Protein AF-A0A290Q849-F1 (afdb_monomer)

pLDDT: mean 79.51, std 19.93, range [37.44, 97.12]

Organism: NCBI:txid2576891

Nearest PDB structures (foldseek):
  3ndy-assembly1_F  TM=5.929E-01  e=1.173E-02  Clostridium cellulovorans
  6qfs-assembly7_G  TM=5.343E-01  e=5.051E-03  Cellulomonas fimi
  6rur-assembly1_H  TM=6.066E-01  e=2.758E-01  Homo sapiens
  1ft0-assembly3_A  TM=3.421E-01  e=1.143E+00  Homo sapiens
  1ft3-assembly3_A  TM=3.471E-01  e=1.486E+00  Homo sapiens

Solvent-accessible surface area (backbone atoms only — not comparable to full-atom values): 12192 Å² total; per-residue (Å²): 136,88,88,81,89,83,86,82,88,79,89,84,81,88,82,92,78,86,81,84,90,82,88,88,83,80,88,86,86,85,85,80,92,78,92,74,90,80,82,82,79,79,82,78,80,78,79,79,78,78,74,77,81,78,63,50,67,45,77,49,76,48,72,27,33,54,42,74,78,48,102,86,39,73,45,77,42,82,65,84,84,82,51,67,71,40,38,35,38,38,38,37,41,39,35,31,70,36,92,55,64,46,65,72,42,63,58,68,48,73,52,58,87,58,44,30,54,44,84,89,45,55,35,65,76,77,47,25,36,11,66,79,63,77,58,73,41,65,61,80,49,70,45,78,44,76,43,96,88,74,44,78,42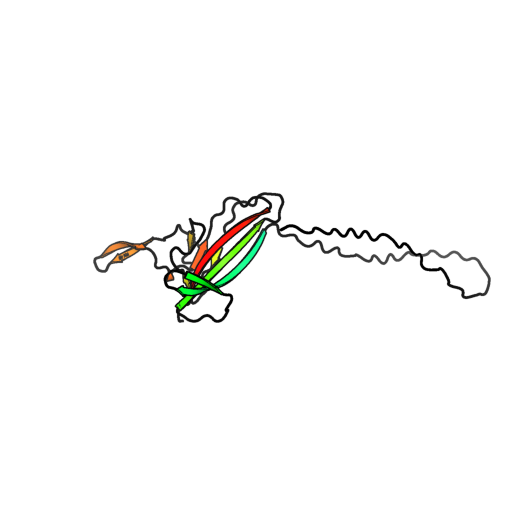,82,39,72,62,59,50,77,53,52,28,23,39,34,38,77,41,68,63,45,49,46,67,33,76,50,67,40,36,36,34,31,30,32,43,78,127

Structure (mmCIF, N/CA/C/O backbone):
data_AF-A0A290Q849-F1
#
_entry.id   AF-A0A290Q849-F1
#
loop_
_atom_site.group_PDB
_atom_site.id
_atom_site.type_symbol
_atom_site.label_atom_id
_atom_site.label_alt_id
_atom_site.label_comp_id
_atom_site.label_asym_id
_atom_site.label_entity_id
_atom_site.label_seq_id
_atom_site.pdbx_PDB_ins_code
_atom_site.Cartn_x
_atom_site.Cartn_y
_atom_site.Cartn_z
_atom_site.occupancy
_atom_site.B_iso_or_equiv
_atom_site.auth_seq_id
_atom_site.auth_comp_id
_atom_site.auth_asym_id
_atom_site.auth_atom_id
_atom_site.pdbx_PDB_model_num
ATOM 1 N N . MET A 1 1 ? 2.661 -37.320 -38.846 1.00 39.75 1 MET A N 1
ATOM 2 C CA . MET A 1 1 ? 2.384 -37.114 -40.282 1.00 39.75 1 MET A CA 1
ATOM 3 C C . MET A 1 1 ? 2.694 -35.656 -40.582 1.00 39.75 1 MET A C 1
ATOM 5 O O . MET A 1 1 ? 2.117 -34.795 -39.936 1.00 39.75 1 MET A O 1
ATOM 9 N N . ASN A 1 2 ? 3.701 -35.428 -41.424 1.00 39.81 2 ASN A N 1
ATOM 10 C CA . ASN A 1 2 ? 4.228 -34.130 -41.864 1.00 39.81 2 ASN A CA 1
ATOM 11 C C . ASN 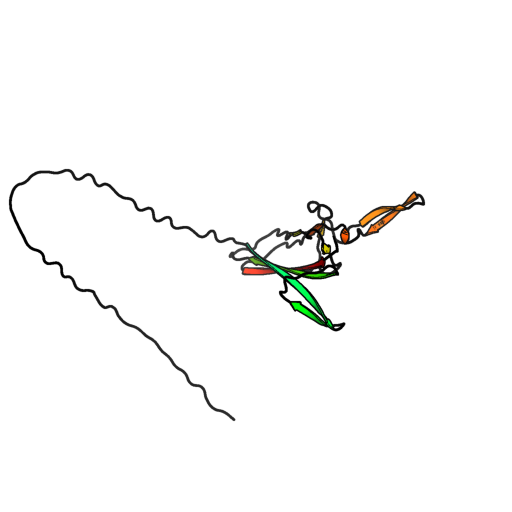A 1 2 ? 3.241 -33.360 -42.761 1.00 39.81 2 ASN A C 1
ATOM 13 O O . ASN A 1 2 ? 2.276 -33.973 -43.212 1.00 39.81 2 ASN A O 1
ATOM 17 N N . ILE A 1 3 ? 3.655 -32.126 -43.130 1.00 41.38 3 ILE A N 1
ATOM 18 C CA . ILE A 1 3 ? 3.309 -31.292 -44.319 1.00 41.38 3 ILE A CA 1
ATOM 19 C C . ILE A 1 3 ? 2.471 -30.055 -43.909 1.00 41.38 3 ILE A C 1
ATOM 21 O O . ILE A 1 3 ? 1.417 -30.223 -43.318 1.00 41.38 3 ILE A O 1
ATOM 25 N N . LEU A 1 4 ? 2.833 -28.784 -44.157 1.00 45.62 4 LEU A N 1
ATOM 26 C CA . LEU A 1 4 ? 3.918 -28.141 -44.919 1.00 45.62 4 LEU A CA 1
ATOM 27 C C . LEU A 1 4 ? 4.109 -26.684 -44.439 1.00 45.62 4 LEU A C 1
ATOM 29 O O . LEU A 1 4 ? 3.146 -26.014 -44.075 1.00 45.62 4 LEU A O 1
ATOM 33 N N . LEU A 1 5 ? 5.349 -26.187 -44.532 1.00 45.44 5 LEU A N 1
ATOM 34 C CA . LEU A 1 5 ? 5.676 -24.758 -44.568 1.00 45.44 5 LEU A CA 1
ATOM 35 C C . LEU A 1 5 ? 5.177 -24.131 -45.878 1.00 45.44 5 LEU A C 1
ATOM 37 O O . LEU A 1 5 ? 5.253 -24.769 -46.928 1.00 45.44 5 LEU A O 1
ATOM 41 N N . SER A 1 6 ? 4.804 -22.849 -45.858 1.00 49.94 6 SER A N 1
ATOM 42 C CA . SER A 1 6 ? 4.885 -21.990 -47.046 1.00 49.94 6 SER A CA 1
ATOM 43 C C . SER A 1 6 ? 5.152 -20.534 -46.666 1.00 49.94 6 SER A C 1
ATOM 45 O O . SER A 1 6 ? 4.406 -19.900 -45.929 1.00 49.94 6 SER A O 1
ATOM 47 N N . SER A 1 7 ? 6.287 -20.075 -47.185 1.00 48.38 7 SER A N 1
ATOM 48 C CA . SER A 1 7 ? 6.809 -18.714 -47.250 1.00 48.38 7 SER A CA 1
ATOM 49 C C . SER A 1 7 ? 5.929 -17.820 -48.127 1.00 48.38 7 SER A C 1
ATOM 51 O O . SER A 1 7 ? 5.407 -18.292 -49.135 1.00 48.38 7 SER A O 1
ATOM 53 N N . LEU A 1 8 ? 5.856 -16.523 -47.814 1.00 47.19 8 LEU A N 1
ATOM 54 C CA . LEU A 1 8 ? 5.650 -15.494 -48.832 1.00 47.19 8 LEU A CA 1
ATOM 55 C C . LEU A 1 8 ? 6.390 -14.208 -48.453 1.00 47.19 8 LEU A C 1
ATOM 57 O O . LEU A 1 8 ? 5.996 -13.444 -47.577 1.00 47.19 8 LEU A O 1
ATOM 61 N N . SER A 1 9 ? 7.507 -14.037 -49.156 1.00 47.84 9 SER A N 1
ATOM 62 C CA . SER A 1 9 ? 8.235 -12.793 -49.369 1.00 47.84 9 SER A CA 1
ATOM 63 C C . SER A 1 9 ? 7.373 -11.825 -50.186 1.00 47.84 9 SER A C 1
ATOM 65 O O . SER A 1 9 ? 6.698 -12.245 -51.126 1.00 47.84 9 SER A O 1
ATOM 67 N N . GLY A 1 10 ? 7.408 -10.538 -49.850 1.00 42.47 10 GLY A N 1
ATOM 68 C CA . GLY A 1 10 ? 6.636 -9.502 -50.532 1.00 42.47 10 GLY A CA 1
ATOM 69 C C . GLY A 1 10 ? 7.239 -8.122 -50.315 1.00 42.47 10 GLY A C 1
ATOM 70 O O . GLY A 1 10 ? 6.708 -7.309 -49.569 1.00 42.47 10 GLY A O 1
ATOM 71 N N . SER A 1 11 ? 8.379 -7.880 -50.954 1.00 54.59 11 SER A N 1
ATOM 72 C CA . SER A 1 11 ? 8.959 -6.560 -51.197 1.00 54.59 11 SER A CA 1
ATOM 73 C C . SER A 1 11 ? 8.080 -5.754 -52.160 1.00 54.59 11 SER A C 1
ATOM 75 O O . SER A 1 11 ? 7.858 -6.209 -53.282 1.00 54.59 11 SER A O 1
ATOM 77 N N . LEU A 1 12 ? 7.649 -4.548 -51.773 1.00 49.19 12 LEU A N 1
ATOM 78 C CA . LEU A 1 12 ? 7.195 -3.527 -52.722 1.00 49.19 12 LEU A CA 1
ATOM 79 C C . LEU A 1 12 ? 8.060 -2.271 -52.592 1.00 49.19 12 LEU A C 1
ATOM 81 O O . LEU A 1 12 ? 8.100 -1.604 -51.561 1.00 49.19 12 LEU A O 1
ATOM 85 N N . GLN A 1 13 ? 8.752 -2.004 -53.690 1.00 44.00 13 GLN A N 1
ATOM 86 C CA . GLN A 1 13 ? 9.475 -0.794 -54.031 1.00 44.00 13 GLN A CA 1
ATOM 87 C C . GLN A 1 13 ? 8.724 -0.111 -55.185 1.00 44.00 13 GLN A C 1
ATOM 89 O O . GLN A 1 13 ? 7.975 -0.784 -55.894 1.00 44.00 13 GLN A O 1
ATOM 94 N N . ALA A 1 14 ? 9.023 1.175 -55.396 1.00 37.44 14 ALA A N 1
ATOM 95 C CA . ALA A 1 14 ? 8.449 2.114 -56.371 1.00 37.44 14 ALA A CA 1
ATOM 96 C C . ALA A 1 14 ? 7.151 2.785 -55.867 1.00 37.44 14 ALA A C 1
ATOM 98 O O . ALA A 1 14 ? 6.313 2.155 -55.242 1.00 37.44 14 ALA A O 1
ATOM 99 N N . ASP A 1 15 ? 6.957 4.094 -56.013 1.00 41.31 15 ASP A N 1
ATOM 100 C CA . ASP A 1 15 ? 7.142 4.812 -57.267 1.00 41.31 15 ASP A CA 1
ATOM 101 C C . ASP A 1 15 ? 7.417 6.308 -57.030 1.00 41.31 15 ASP A C 1
ATOM 103 O O . ASP A 1 15 ? 6.718 6.990 -56.279 1.00 41.31 15 ASP A O 1
ATOM 107 N N . TYR A 1 16 ? 8.471 6.807 -57.672 1.00 48.09 16 TYR A N 1
ATOM 108 C CA . TYR A 1 16 ? 8.828 8.217 -57.756 1.00 48.09 16 TYR A CA 1
ATOM 109 C C . TYR A 1 16 ? 8.218 8.736 -59.058 1.00 48.09 16 TYR A C 1
ATOM 111 O O . TYR A 1 16 ? 8.806 8.563 -60.122 1.00 48.09 16 TYR A O 1
ATOM 119 N N . SER A 1 17 ? 7.037 9.344 -58.989 1.00 50.41 17 SER A N 1
ATOM 120 C CA . SER A 1 17 ? 6.380 9.920 -60.163 1.00 50.41 17 SER A CA 1
ATOM 121 C C . SER A 1 17 ? 6.109 11.407 -59.945 1.00 50.41 17 SER A C 1
ATOM 123 O O . SER A 1 17 ? 5.330 11.822 -59.089 1.00 50.41 17 SER A O 1
ATOM 125 N N . ALA A 1 18 ? 6.842 12.198 -60.726 1.00 48.38 18 ALA A N 1
ATOM 126 C CA . ALA A 1 18 ? 6.802 13.645 -60.819 1.00 48.38 18 ALA A CA 1
ATOM 127 C C . ALA A 1 18 ? 5.422 14.159 -61.258 1.00 48.38 18 ALA A C 1
ATOM 129 O O . ALA A 1 18 ? 4.801 13.598 -62.160 1.00 48.38 18 ALA A O 1
ATOM 130 N N . LEU A 1 19 ? 4.979 15.274 -60.671 1.00 50.09 19 LEU A N 1
ATOM 131 C CA . LEU A 1 19 ? 3.812 16.009 -61.156 1.00 50.09 19 LEU A CA 1
ATOM 132 C C . LEU A 1 19 ? 4.223 17.127 -62.132 1.00 50.09 19 LEU A C 1
ATOM 134 O O . LEU A 1 19 ? 5.261 17.766 -61.938 1.00 50.09 19 LEU A O 1
ATOM 138 N N . PRO A 1 20 ? 3.423 17.354 -63.191 1.00 50.31 20 PRO A N 1
ATOM 139 C CA . PRO A 1 20 ? 3.785 18.191 -64.325 1.00 50.31 20 PRO A CA 1
ATOM 140 C C . PRO A 1 20 ? 3.659 19.689 -64.041 1.00 50.31 20 PRO A C 1
ATOM 142 O O . PRO A 1 20 ? 2.718 20.169 -63.409 1.00 50.31 20 PRO A O 1
ATOM 145 N N . VAL A 1 21 ? 4.604 20.433 -64.614 1.00 46.31 21 VAL A N 1
ATOM 146 C CA . VAL A 1 21 ? 4.583 21.887 -64.733 1.00 46.31 21 VAL A CA 1
ATOM 147 C C . VAL A 1 21 ? 3.606 22.278 -65.846 1.00 46.31 21 VAL A C 1
ATOM 149 O O . VAL A 1 21 ? 3.811 21.916 -66.999 1.00 46.31 21 VAL A O 1
ATOM 152 N N . THR A 1 22 ? 2.551 23.033 -65.541 1.00 44.75 22 THR A N 1
ATOM 153 C CA . THR A 1 22 ? 1.929 23.928 -66.530 1.00 44.75 22 THR A CA 1
ATOM 154 C C . THR A 1 22 ? 1.307 25.114 -65.797 1.00 44.75 22 THR A C 1
ATOM 156 O O . THR A 1 22 ? 0.408 24.944 -64.976 1.00 44.75 22 THR A O 1
ATOM 159 N N . SER A 1 23 ? 1.766 26.323 -66.099 1.00 45.34 23 SER A N 1
ATOM 160 C CA . SER A 1 23 ? 0.957 27.527 -65.943 1.00 45.34 23 SER A CA 1
ATOM 161 C C . SER A 1 23 ? 1.306 28.446 -67.099 1.00 45.34 23 SER A C 1
ATOM 163 O O . SER A 1 23 ? 2.397 29.010 -67.169 1.00 45.34 23 SER A O 1
ATOM 165 N N . GLY A 1 24 ? 0.393 28.507 -68.062 1.00 46.66 24 GLY A N 1
ATOM 166 C CA . GLY A 1 24 ? 0.375 29.521 -69.097 1.00 46.66 24 GLY A CA 1
ATOM 167 C C . GLY A 1 24 ? -0.756 30.490 -68.795 1.00 46.66 24 GLY A C 1
ATOM 168 O O . GLY A 1 24 ? -1.911 30.081 -68.750 1.00 46.66 24 GLY A O 1
ATOM 169 N N . ALA A 1 25 ? -0.435 31.771 -68.639 1.00 46.50 25 ALA A N 1
ATOM 170 C CA . ALA A 1 25 ? -1.356 32.850 -68.967 1.00 46.50 25 ALA A CA 1
ATOM 171 C C . ALA A 1 25 ? -0.566 34.125 -69.277 1.00 46.50 25 ALA A C 1
ATOM 173 O O . ALA A 1 25 ? 0.308 34.572 -68.542 1.00 46.50 25 ALA A O 1
ATOM 174 N N . SER A 1 26 ? -0.872 34.647 -70.452 1.00 42.91 26 SER A N 1
ATOM 175 C CA . SER A 1 26 ? -0.211 35.676 -71.237 1.00 42.91 26 SER A CA 1
ATOM 176 C C . SER A 1 26 ? -0.344 37.115 -70.721 1.00 42.91 26 SER A C 1
ATOM 178 O O . SER A 1 26 ? -1.440 37.523 -70.367 1.00 42.91 26 SER A O 1
ATOM 180 N N . SER A 1 27 ? 0.739 37.888 -70.928 1.00 43.41 27 SER A N 1
ATOM 181 C CA . SER A 1 27 ? 0.808 39.234 -71.553 1.00 43.41 27 SER A CA 1
ATOM 182 C C . SER A 1 27 ? 0.008 40.374 -70.874 1.00 43.41 27 SER A C 1
ATOM 184 O O . SER A 1 27 ? -1.197 40.290 -70.707 1.00 43.41 27 SER A O 1
ATOM 186 N N . ARG A 1 28 ? 0.552 41.571 -70.607 1.00 53.59 28 ARG A N 1
ATOM 187 C CA . ARG A 1 28 ? 1.137 42.495 -71.593 1.00 53.59 28 ARG A CA 1
ATOM 188 C C . ARG A 1 28 ? 1.478 43.833 -70.891 1.00 53.59 28 ARG A C 1
ATOM 190 O O . ARG A 1 28 ? 0.715 44.265 -70.034 1.00 53.59 28 ARG A O 1
ATOM 197 N N . ARG A 1 29 ? 2.476 44.542 -71.442 1.00 52.34 29 ARG A N 1
ATOM 198 C CA . ARG A 1 29 ? 2.719 46.010 -71.465 1.00 52.34 29 ARG A CA 1
ATOM 199 C C . ARG A 1 29 ? 3.911 46.539 -70.658 1.00 52.34 29 ARG A C 1
ATOM 201 O O . ARG A 1 29 ? 4.139 46.219 -69.503 1.00 52.34 29 ARG A O 1
ATOM 208 N N . SER A 1 30 ? 4.666 47.334 -71.406 1.00 51.00 30 SER A N 1
ATOM 209 C CA . SER A 1 30 ? 6.025 47.814 -71.233 1.00 51.00 30 SER A CA 1
ATOM 210 C C . SER A 1 30 ? 6.208 48.934 -70.208 1.00 51.00 30 SER A C 1
ATOM 212 O O . SER A 1 30 ? 5.264 49.631 -69.853 1.00 51.00 30 SER A O 1
ATOM 214 N N . CYS A 1 31 ? 7.498 49.189 -69.974 1.00 40.56 31 CYS A N 1
ATOM 215 C CA . CYS A 1 31 ? 8.146 50.474 -69.696 1.00 40.56 31 CYS A CA 1
ATOM 216 C C . CYS A 1 31 ? 8.517 50.805 -68.244 1.00 40.56 31 CYS A C 1
ATOM 218 O O . CYS A 1 31 ? 7.691 50.859 -67.347 1.00 40.56 31 CYS A O 1
ATOM 220 N N . ALA A 1 32 ? 9.793 51.195 -68.148 1.00 41.88 32 ALA A N 1
ATOM 221 C CA . ALA A 1 32 ? 10.386 52.155 -67.224 1.00 41.88 32 ALA A CA 1
ATOM 222 C C . ALA A 1 32 ? 10.774 51.682 -65.810 1.00 41.88 32 ALA A C 1
ATOM 224 O O . ALA A 1 32 ? 9.988 51.650 -64.874 1.00 41.88 32 ALA A O 1
ATOM 225 N N . ARG A 1 33 ? 12.086 51.423 -65.685 1.00 50.53 33 ARG A N 1
ATOM 226 C CA . ARG A 1 33 ? 12.994 51.923 -64.635 1.00 50.53 33 ARG A CA 1
ATOM 227 C C . ARG A 1 33 ? 12.322 52.705 -63.491 1.00 50.53 33 ARG A C 1
ATOM 229 O O . ARG A 1 33 ? 11.985 53.866 -63.690 1.00 50.53 33 ARG A O 1
ATOM 236 N N . ALA A 1 34 ? 12.320 52.144 -62.282 1.00 46.00 34 ALA A N 1
ATOM 237 C CA . ALA A 1 34 ? 12.490 52.908 -61.044 1.00 46.00 34 ALA A CA 1
ATOM 238 C C . ALA A 1 34 ? 12.831 51.979 -59.868 1.00 46.00 34 ALA A C 1
ATOM 240 O O . ALA A 1 34 ? 12.202 50.949 -59.651 1.00 46.00 34 ALA A O 1
ATOM 241 N N . LEU A 1 35 ? 13.867 52.386 -59.144 1.00 51.88 35 LEU A N 1
ATOM 242 C CA . LEU A 1 35 ? 14.368 51.898 -57.865 1.00 51.88 35 LEU A CA 1
ATOM 243 C C . LEU A 1 35 ? 13.244 51.736 -56.820 1.00 51.88 35 LEU A C 1
ATOM 245 O O . LEU A 1 35 ? 12.559 52.709 -56.524 1.00 51.88 35 LEU A O 1
ATOM 249 N N . PHE A 1 36 ? 13.108 50.553 -56.213 1.00 42.62 36 PHE A N 1
ATOM 250 C CA . PHE A 1 36 ? 12.271 50.348 -55.024 1.00 42.62 36 PHE A CA 1
ATOM 251 C C . PHE A 1 36 ? 13.006 49.486 -53.987 1.00 42.62 36 PHE A C 1
ATOM 253 O O . PHE A 1 36 ? 13.309 48.320 -54.232 1.00 42.62 36 PHE A O 1
ATOM 260 N N . LEU A 1 37 ? 13.297 50.088 -52.826 1.00 49.84 37 LEU A N 1
ATOM 261 C CA . LEU A 1 37 ? 13.666 49.388 -51.594 1.00 49.84 37 LEU A CA 1
ATOM 262 C C . LEU A 1 37 ? 12.503 48.471 -51.182 1.00 49.84 37 LEU A C 1
ATOM 264 O O . LEU A 1 37 ? 11.429 48.962 -50.839 1.00 49.84 37 LEU A O 1
ATOM 268 N N . ALA A 1 38 ? 12.719 47.157 -51.182 1.00 48.34 38 ALA A N 1
ATOM 269 C CA . ALA A 1 38 ? 11.771 46.195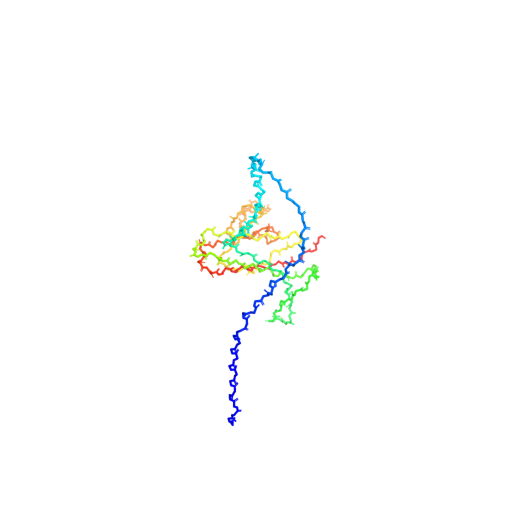 -50.632 1.00 48.34 38 ALA A CA 1
ATOM 270 C C . ALA A 1 38 ? 12.136 45.889 -49.171 1.00 48.34 38 ALA A C 1
ATOM 272 O O . ALA A 1 38 ? 13.148 45.251 -48.886 1.00 48.34 38 ALA A O 1
ATOM 273 N N . VAL A 1 39 ? 11.302 46.363 -48.244 1.00 50.91 39 VAL A N 1
ATOM 274 C CA . VAL A 1 39 ? 11.304 45.955 -46.834 1.00 50.91 39 VAL A CA 1
ATOM 275 C C . VAL A 1 39 ? 10.791 44.515 -46.764 1.00 50.91 39 VAL A C 1
ATOM 277 O O . VAL A 1 39 ? 9.630 44.251 -47.070 1.00 50.91 39 V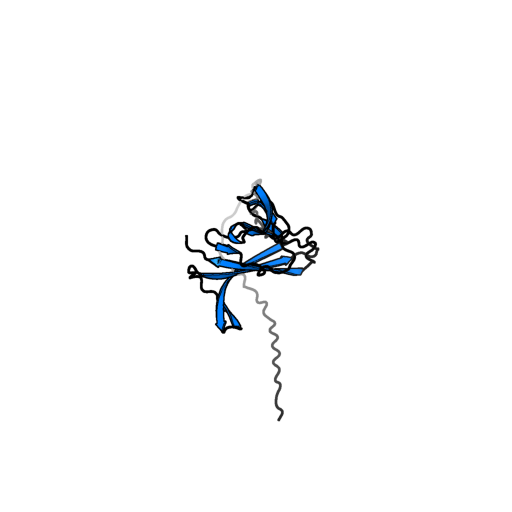AL A O 1
ATOM 280 N N . ALA A 1 40 ? 11.658 43.573 -46.392 1.00 54.69 40 ALA A N 1
ATOM 281 C CA . ALA A 1 40 ? 11.280 42.181 -46.183 1.00 54.69 40 ALA A CA 1
ATOM 282 C C . ALA A 1 40 ? 10.575 42.031 -44.825 1.00 54.69 40 ALA A C 1
ATOM 284 O O . ALA A 1 40 ? 11.217 42.004 -43.776 1.00 54.69 40 ALA A O 1
ATOM 285 N N . VAL A 1 41 ? 9.245 41.934 -44.843 1.00 53.19 41 VAL A N 1
ATOM 286 C CA . VAL A 1 41 ? 8.456 41.492 -43.687 1.00 53.19 41 VAL A CA 1
ATOM 287 C C . VAL A 1 41 ? 8.625 39.978 -43.569 1.00 53.19 41 VAL A C 1
ATOM 289 O O . VAL A 1 41 ? 7.998 39.211 -44.298 1.00 53.19 41 VAL A O 1
ATOM 292 N N . PHE A 1 42 ? 9.510 39.543 -42.674 1.00 49.88 42 PHE A N 1
ATOM 293 C CA . PHE A 1 42 ? 9.614 38.143 -42.272 1.00 49.88 42 PHE A CA 1
ATOM 294 C C . PHE A 1 42 ? 8.383 37.780 -41.427 1.00 49.88 42 PHE A C 1
ATOM 296 O O . PHE A 1 42 ? 8.337 38.056 -40.230 1.00 49.88 42 PHE A O 1
ATOM 303 N N . LEU A 1 43 ? 7.378 37.154 -42.046 1.00 53.53 43 LEU A N 1
ATOM 304 C CA . LEU A 1 43 ? 6.385 36.370 -41.313 1.00 53.53 43 LEU A CA 1
ATOM 305 C C . LEU A 1 43 ? 7.076 35.097 -40.806 1.00 53.53 43 LEU A C 1
ATOM 307 O O . LEU A 1 43 ? 7.160 34.093 -41.510 1.00 53.53 43 LEU A O 1
ATOM 311 N N . GLY A 1 44 ? 7.628 35.161 -39.597 1.00 55.84 44 GLY A N 1
ATOM 312 C CA . GLY A 1 44 ? 8.128 33.986 -38.895 1.00 55.84 44 GLY A CA 1
ATOM 313 C C . GLY A 1 44 ? 6.960 33.133 -38.407 1.00 55.84 44 GLY A C 1
ATOM 314 O O . GLY A 1 44 ? 6.349 33.450 -37.393 1.00 55.84 44 GLY A O 1
ATOM 315 N N . SER A 1 45 ? 6.649 32.047 -39.114 1.00 61.06 45 SER A N 1
ATOM 316 C CA . SER A 1 45 ? 5.859 30.951 -38.551 1.00 61.06 45 SER A CA 1
ATOM 317 C C . SER A 1 45 ? 6.729 30.201 -37.546 1.00 61.06 45 SER A C 1
ATOM 319 O O . SER A 1 45 ? 7.583 29.402 -37.927 1.00 61.06 45 SER A O 1
ATOM 321 N N . THR A 1 46 ? 6.537 30.458 -36.256 1.00 55.66 46 THR A N 1
ATOM 322 C CA . THR A 1 46 ? 7.099 29.615 -35.200 1.00 55.66 46 THR A CA 1
ATOM 323 C C . THR A 1 46 ? 6.277 28.333 -35.133 1.00 55.66 46 THR A C 1
ATOM 325 O O . THR A 1 46 ? 5.192 28.305 -34.558 1.00 55.66 46 THR A O 1
ATOM 328 N N . ALA A 1 47 ? 6.773 27.267 -35.761 1.00 59.31 47 ALA A N 1
ATOM 329 C CA . ALA A 1 47 ? 6.310 25.923 -35.456 1.00 59.31 47 ALA A CA 1
ATOM 330 C C . ALA A 1 47 ? 6.755 25.605 -34.023 1.00 59.31 47 ALA A C 1
ATOM 332 O O . ALA A 1 47 ? 7.933 25.354 -33.769 1.00 59.31 47 ALA A O 1
ATOM 333 N N . GLU A 1 48 ? 5.824 25.680 -33.077 1.00 52.66 48 GLU A N 1
ATOM 334 C CA . GLU A 1 48 ? 6.053 25.220 -31.713 1.00 52.66 48 GLU A CA 1
ATOM 335 C C . GLU A 1 48 ? 6.142 23.693 -31.748 1.00 52.66 48 GLU A C 1
ATOM 337 O O . GLU A 1 48 ? 5.138 22.980 -31.775 1.00 52.66 48 GLU A O 1
ATOM 342 N N . LEU A 1 49 ? 7.370 23.177 -31.816 1.00 53.94 49 LEU A N 1
ATOM 343 C CA . LEU A 1 49 ? 7.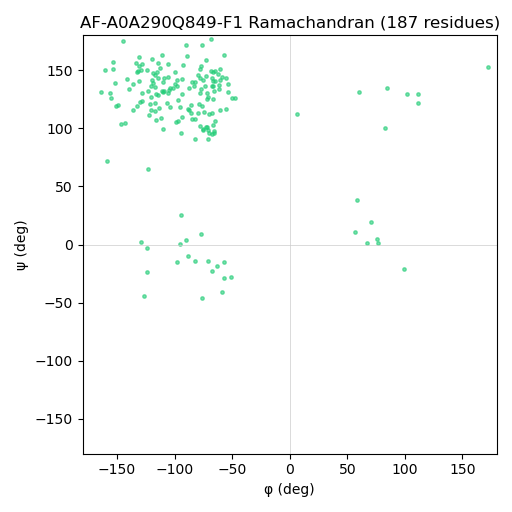637 21.766 -31.586 1.00 53.94 49 LEU A CA 1
ATOM 344 C C . LEU A 1 49 ? 7.298 21.490 -30.116 1.00 53.94 49 LEU A C 1
ATOM 346 O O . LEU A 1 49 ? 8.087 21.781 -29.218 1.00 53.94 49 LEU A O 1
ATOM 350 N N . SER A 1 50 ? 6.099 20.972 -29.861 1.00 54.62 50 SER A N 1
ATOM 351 C CA . SER A 1 50 ? 5.729 20.468 -28.542 1.00 54.62 50 SER A CA 1
ATOM 352 C C . SER A 1 50 ? 6.596 19.243 -28.254 1.00 54.62 50 SER A C 1
ATOM 354 O O . SER A 1 50 ? 6.329 18.137 -28.727 1.00 54.62 50 SER A O 1
ATOM 356 N N . ALA A 1 51 ? 7.698 19.451 -27.536 1.00 58.09 51 ALA A N 1
ATOM 357 C CA . ALA A 1 51 ? 8.458 18.363 -26.953 1.00 58.09 51 ALA A CA 1
ATOM 358 C C . ALA A 1 51 ? 7.550 17.694 -25.916 1.00 58.09 51 ALA A C 1
ATOM 360 O O . ALA A 1 51 ? 7.277 18.263 -24.859 1.00 58.09 51 ALA A O 1
ATOM 361 N N . ALA A 1 52 ? 7.047 16.503 -26.238 1.00 60.56 52 ALA A N 1
ATOM 362 C CA . ALA A 1 52 ? 6.357 15.673 -25.268 1.00 60.56 52 ALA A CA 1
ATOM 363 C C . ALA A 1 52 ? 7.292 15.468 -24.069 1.00 60.56 52 ALA A C 1
ATOM 365 O O . ALA A 1 52 ? 8.383 14.910 -24.206 1.00 60.56 52 ALA A O 1
ATOM 366 N N . GLN A 1 53 ? 6.879 15.955 -22.901 1.00 59.16 53 GLN A N 1
ATOM 367 C CA . GLN A 1 53 ? 7.604 15.748 -21.658 1.00 59.16 53 GLN A CA 1
ATOM 368 C C . GLN A 1 53 ? 7.522 14.260 -21.310 1.00 59.16 53 GLN A C 1
ATOM 370 O O . GLN A 1 53 ? 6.527 13.785 -20.762 1.00 59.16 53 GLN A O 1
ATOM 375 N N . LYS A 1 54 ? 8.548 13.500 -21.698 1.00 68.69 54 LYS A N 1
ATOM 376 C CA . LYS A 1 54 ? 8.673 12.090 -21.343 1.00 68.69 54 LYS A CA 1
ATOM 377 C C . LYS A 1 54 ? 8.914 12.013 -19.835 1.00 68.69 54 LYS A C 1
ATOM 379 O O . LYS A 1 54 ? 9.934 12.491 -19.350 1.00 68.69 54 LYS A O 1
ATOM 384 N N . ASN A 1 55 ? 7.949 11.471 -19.099 1.00 86.38 55 ASN A N 1
ATOM 385 C CA . ASN A 1 55 ? 8.109 11.204 -17.675 1.00 86.38 55 ASN A CA 1
ATOM 386 C C . ASN A 1 55 ? 8.949 9.936 -17.504 1.00 86.38 55 ASN A C 1
ATOM 388 O O . ASN A 1 55 ? 8.637 8.908 -18.100 1.00 86.38 55 ASN A O 1
ATOM 392 N N . ASP A 1 56 ? 9.984 9.995 -16.670 1.00 91.25 56 ASP A N 1
ATOM 393 C CA . ASP A 1 56 ? 10.863 8.847 -16.416 1.00 91.25 56 ASP A CA 1
ATOM 394 C C . ASP A 1 56 ? 10.155 7.708 -15.667 1.00 91.25 56 ASP A C 1
ATOM 396 O O . ASP A 1 56 ? 10.565 6.554 -15.757 1.00 91.25 56 ASP A O 1
ATOM 400 N N . LEU A 1 57 ? 9.069 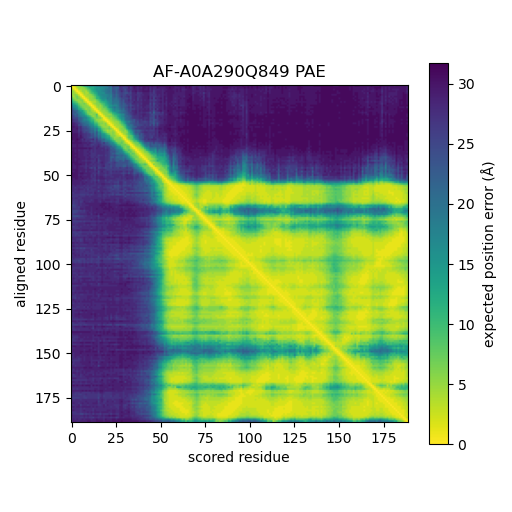8.013 -14.951 1.00 93.38 57 LEU A N 1
ATOM 401 C CA . LEU A 1 57 ? 8.257 7.043 -14.225 1.00 93.38 57 LEU A CA 1
ATOM 402 C C . LEU A 1 57 ? 6.810 7.078 -14.722 1.00 93.38 57 LEU A C 1
ATOM 404 O O . LEU A 1 57 ? 6.127 8.095 -14.610 1.00 93.38 57 LEU A O 1
ATOM 408 N N . GLU A 1 58 ? 6.328 5.940 -15.208 1.00 94.62 58 GLU A N 1
ATOM 409 C CA . GLU A 1 58 ? 4.920 5.700 -15.525 1.00 94.62 58 GLU A CA 1
ATOM 410 C C . GLU A 1 58 ? 4.269 4.913 -14.380 1.00 94.62 58 GLU A C 1
ATOM 412 O O . GLU A 1 58 ? 4.863 3.974 -13.842 1.00 94.62 58 GLU A O 1
ATOM 417 N N . ILE A 1 59 ? 3.041 5.284 -14.006 1.00 94.62 59 ILE A N 1
ATOM 418 C CA . ILE A 1 59 ? 2.268 4.616 -12.954 1.00 94.62 59 ILE A CA 1
ATOM 419 C C . ILE A 1 59 ? 0.889 4.256 -13.503 1.00 94.62 59 ILE A C 1
ATOM 421 O O . ILE A 1 59 ? 0.148 5.137 -13.930 1.00 94.62 59 ILE A O 1
ATOM 425 N N . ALA A 1 60 ? 0.528 2.975 -13.442 1.00 95.62 60 ALA A N 1
ATOM 426 C CA . ALA A 1 60 ? -0.805 2.485 -13.783 1.00 95.62 60 ALA A CA 1
ATOM 427 C C . ALA A 1 60 ? -1.462 1.854 -12.549 1.00 95.62 60 ALA A C 1
ATOM 429 O O . ALA A 1 60 ? -0.980 0.837 -12.046 1.00 95.62 60 ALA A O 1
ATOM 430 N N . LEU A 1 61 ? -2.547 2.458 -12.056 1.00 95.44 61 LEU A N 1
ATOM 431 C CA . LEU A 1 61 ? -3.354 1.941 -10.948 1.00 95.44 61 LEU A CA 1
ATOM 432 C C . LEU A 1 61 ? -4.620 1.282 -11.498 1.00 95.44 61 LEU A C 1
ATOM 434 O O . LEU A 1 61 ? -5.301 1.846 -12.347 1.00 95.44 61 LEU A O 1
ATOM 438 N N . SER A 1 62 ? -4.935 0.104 -10.976 1.00 94.94 62 SER A N 1
ATOM 439 C CA . SER A 1 62 ? -6.153 -0.650 -11.274 1.00 94.94 62 SER A CA 1
ATOM 440 C C . SER A 1 62 ? -6.799 -1.110 -9.973 1.00 94.94 62 SER A C 1
ATOM 442 O O . SER A 1 62 ? -6.103 -1.330 -8.975 1.00 94.94 62 SER A O 1
ATOM 444 N N . ALA A 1 63 ? -8.120 -1.229 -9.988 1.00 94.25 63 ALA A N 1
ATOM 445 C CA . ALA A 1 63 ? -8.925 -1.744 -8.894 1.00 94.25 63 ALA A CA 1
ATOM 446 C C . ALA A 1 63 ? -9.824 -2.835 -9.465 1.00 94.25 63 ALA A C 1
ATOM 448 O O . ALA A 1 63 ? -10.443 -2.620 -10.500 1.00 94.25 63 ALA A O 1
ATOM 449 N N . GLN A 1 64 ? -9.845 -3.997 -8.825 1.00 95.00 64 GLN A N 1
ATOM 450 C CA . GLN A 1 64 ? -10.620 -5.145 -9.287 1.00 95.00 64 GLN A CA 1
ATOM 451 C C . GLN A 1 64 ? -11.331 -5.771 -8.098 1.00 95.00 64 GLN A C 1
ATOM 453 O O . GLN A 1 64 ? -10.742 -5.901 -7.018 1.00 95.00 64 GLN A O 1
ATOM 458 N N . ARG A 1 65 ? -12.586 -6.162 -8.284 1.00 95.00 65 ARG A N 1
ATOM 459 C CA . ARG A 1 65 ? -13.326 -6.918 -7.278 1.00 95.00 65 ARG A CA 1
ATOM 460 C C . ARG A 1 65 ? -12.689 -8.299 -7.132 1.00 95.00 65 ARG A C 1
ATOM 462 O O . ARG A 1 65 ? -12.247 -8.907 -8.104 1.00 95.00 65 ARG A O 1
ATOM 469 N N . VAL A 1 66 ? -12.609 -8.781 -5.896 1.00 93.31 66 VAL A N 1
ATOM 470 C CA . VAL A 1 66 ? -12.197 -10.149 -5.580 1.00 93.31 66 VAL A CA 1
ATOM 471 C C . VAL A 1 66 ? -13.453 -10.986 -5.387 1.00 93.31 66 VAL A C 1
ATOM 473 O O . VAL A 1 66 ? -14.125 -10.890 -4.360 1.00 93.31 66 VAL A O 1
ATOM 476 N N . ASN A 1 67 ? -13.744 -11.838 -6.361 1.00 89.75 67 ASN A N 1
ATOM 477 C CA . ASN A 1 67 ? -14.831 -12.801 -6.297 1.00 89.75 67 ASN A CA 1
ATOM 478 C C . ASN A 1 67 ? -14.312 -14.145 -5.785 1.00 89.75 67 ASN A C 1
ATOM 480 O O . ASN A 1 67 ? -13.331 -14.691 -6.287 1.00 89.75 67 ASN A O 1
ATOM 484 N N . LYS A 1 68 ? -14.979 -14.706 -4.777 1.00 82.06 68 LYS A N 1
ATOM 485 C CA . LYS A 1 68 ? -14.706 -16.075 -4.327 1.00 82.06 68 LYS A CA 1
ATOM 486 C C . LYS A 1 68 ? -15.501 -17.028 -5.206 1.00 82.06 68 LYS A C 1
ATOM 488 O O . LYS A 1 68 ? -16.722 -17.076 -5.096 1.00 82.06 68 LYS A O 1
ATOM 493 N N . VAL A 1 69 ? -14.802 -17.753 -6.073 1.00 71.81 69 VAL A N 1
ATOM 494 C CA . VAL A 1 69 ? -15.399 -18.788 -6.925 1.00 71.81 69 VAL A CA 1
ATOM 495 C C . VAL A 1 69 ? -15.670 -20.031 -6.077 1.00 71.81 69 VAL A C 1
ATOM 497 O O . VAL A 1 69 ? -16.785 -20.536 -6.071 1.00 71.81 69 VAL A O 1
ATOM 500 N N . ASP A 1 70 ? -14.685 -20.434 -5.265 1.00 72.62 70 ASP A N 1
ATOM 501 C CA . ASP A 1 70 ? -14.762 -21.556 -4.324 1.00 72.62 70 ASP A CA 1
ATOM 502 C C . ASP A 1 70 ? -13.953 -21.252 -3.050 1.00 72.62 70 ASP A C 1
ATOM 504 O O . ASP A 1 70 ? -13.204 -20.277 -2.984 1.00 72.62 70 ASP A O 1
ATOM 508 N N . ALA A 1 71 ? -14.007 -22.134 -2.043 1.00 70.06 71 ALA A N 1
ATOM 509 C CA . ALA A 1 71 ? -13.245 -21.991 -0.791 1.00 70.06 71 ALA A CA 1
ATOM 510 C C . ALA A 1 71 ? -11.713 -21.881 -0.977 1.00 70.06 71 ALA A C 1
ATOM 512 O O . ALA A 1 71 ? -11.005 -21.512 -0.041 1.00 70.06 71 ALA A O 1
ATOM 513 N N . SER A 1 72 ? -11.191 -22.218 -2.159 1.00 74.50 72 SER A N 1
ATOM 514 C CA . SER A 1 72 ? -9.759 -22.174 -2.480 1.00 74.50 72 SER A CA 1
ATOM 515 C C . SER A 1 72 ? -9.436 -21.417 -3.768 1.00 74.50 72 SER A C 1
ATOM 517 O O . SER A 1 72 ? -8.268 -21.361 -4.146 1.00 74.50 72 SER A O 1
ATOM 519 N N . GLN A 1 73 ? -10.436 -20.846 -4.447 1.00 80.75 73 GLN A N 1
ATOM 520 C CA . GLN A 1 73 ? -10.235 -20.142 -5.710 1.00 80.75 73 GLN A CA 1
ATOM 521 C C . GLN A 1 73 ? -10.893 -18.766 -5.673 1.00 80.75 73 GLN A C 1
ATOM 523 O O . GLN A 1 73 ? -12.096 -18.629 -5.455 1.00 80.75 73 GLN A O 1
ATOM 528 N N . GLU A 1 74 ? -10.072 -17.749 -5.911 1.00 89.69 74 GLU A N 1
ATOM 529 C CA . GLU A 1 74 ? -10.497 -16.367 -6.086 1.00 89.69 74 GLU A CA 1
ATOM 530 C C . GLU A 1 74 ? -10.303 -15.978 -7.555 1.00 89.69 74 GLU A C 1
ATOM 532 O O . GLU A 1 74 ? -9.294 -16.334 -8.168 1.00 89.69 74 GLU A O 1
ATOM 537 N N . SER A 1 75 ? -11.256 -15.238 -8.111 1.00 90.06 75 SER A N 1
ATOM 538 C CA . SER A 1 75 ? -11.140 -14.569 -9.402 1.00 90.06 75 SER A CA 1
ATOM 539 C C . SER A 1 75 ? -11.126 -13.058 -9.203 1.00 90.06 75 SER A C 1
ATOM 541 O O . SER A 1 75 ? -11.700 -12.540 -8.246 1.00 90.06 75 SER A O 1
ATOM 543 N N . LEU A 1 76 ? -10.469 -12.359 -10.124 1.00 91.94 76 LEU A N 1
ATOM 544 C CA . LEU A 1 76 ? -10.540 -10.908 -10.227 1.00 91.94 76 LEU A CA 1
ATOM 545 C C . LEU A 1 76 ? -11.439 -10.557 -11.401 1.00 91.94 76 LEU A C 1
ATOM 547 O O . LEU A 1 76 ? -11.295 -11.140 -12.477 1.00 91.94 76 LEU A O 1
ATOM 551 N N . ASP A 1 77 ? -12.331 -9.609 -11.189 1.00 90.25 77 ASP A N 1
ATOM 552 C CA . ASP A 1 77 ? -13.198 -9.066 -12.222 1.00 90.25 77 ASP A CA 1
ATOM 553 C C . ASP A 1 77 ? -13.218 -7.539 -12.162 1.00 90.25 77 ASP A C 1
ATOM 555 O O . ASP A 1 77 ? -12.923 -6.918 -11.136 1.00 90.25 77 ASP A O 1
ATOM 559 N N . ASP A 1 78 ? -13.542 -6.954 -13.308 1.00 87.50 78 ASP A N 1
ATOM 560 C CA . ASP A 1 78 ? -13.549 -5.513 -13.535 1.00 87.50 78 ASP A CA 1
ATOM 561 C C . ASP A 1 78 ? -14.954 -4.911 -13.315 1.00 87.50 78 ASP A C 1
ATOM 563 O O . ASP A 1 78 ? -15.288 -3.894 -13.918 1.00 87.50 78 ASP A O 1
ATOM 567 N N . ASP A 1 79 ? -15.809 -5.550 -12.500 1.00 84.56 79 ASP A N 1
ATOM 568 C CA . ASP A 1 79 ? -17.120 -4.993 -12.157 1.00 84.56 79 ASP A CA 1
ATOM 569 C C . ASP A 1 79 ? -16.969 -3.831 -11.163 1.00 84.56 79 ASP A C 1
ATOM 571 O O . ASP A 1 79 ? -16.579 -4.004 -10.001 1.00 84.56 79 ASP A O 1
ATOM 575 N N . ASP A 1 80 ? -17.328 -2.637 -11.632 1.00 82.38 80 ASP A N 1
ATOM 576 C CA . ASP A 1 80 ? -17.304 -1.397 -10.860 1.00 82.38 80 ASP A CA 1
ATOM 577 C C . ASP A 1 80 ? -18.400 -1.337 -9.775 1.00 82.38 80 ASP A C 1
ATOM 579 O O . ASP A 1 80 ? -18.356 -0.482 -8.884 1.00 82.38 80 ASP A O 1
ATOM 583 N N . ASN A 1 81 ? -19.403 -2.219 -9.818 1.00 86.50 81 ASN A N 1
ATOM 584 C CA . ASN A 1 81 ? -20.523 -2.192 -8.885 1.00 86.50 81 ASN A CA 1
ATOM 585 C C . ASN A 1 81 ? -20.185 -2.881 -7.557 1.00 86.50 81 ASN A C 1
ATOM 587 O O . ASN A 1 81 ? -20.415 -4.078 -7.405 1.00 86.50 81 ASN A O 1
ATOM 591 N N . VAL A 1 82 ? -19.675 -2.119 -6.581 1.00 89.44 82 VAL A N 1
ATOM 592 C CA . VAL A 1 82 ? -19.308 -2.601 -5.236 1.00 89.44 82 VAL A CA 1
ATOM 593 C C . VAL A 1 82 ? -20.350 -2.375 -4.146 1.00 89.44 82 VAL A C 1
ATOM 595 O O . VAL A 1 82 ? -20.929 -1.302 -4.015 1.00 89.44 82 VAL A O 1
ATOM 598 N N . ALA A 1 83 ? -20.559 -3.409 -3.329 1.00 92.12 83 ALA A N 1
ATOM 599 C CA . ALA A 1 83 ? -21.459 -3.438 -2.189 1.00 92.12 83 ALA A CA 1
ATOM 600 C C . ALA A 1 83 ? -20.677 -3.600 -0.870 1.00 92.12 83 ALA A C 1
ATOM 602 O O . ALA A 1 83 ? -19.565 -4.137 -0.856 1.00 92.12 83 ALA A O 1
ATOM 603 N N . PRO A 1 84 ? -21.248 -3.169 0.269 1.00 94.50 84 PRO A N 1
ATOM 604 C CA . PRO A 1 84 ? -20.664 -3.430 1.580 1.00 94.50 84 PRO A CA 1
ATOM 605 C C . PRO A 1 84 ? -20.391 -4.922 1.797 1.00 94.50 84 PRO A C 1
ATOM 607 O O . PRO A 1 84 ? -21.267 -5.759 1.591 1.00 94.50 84 PRO A O 1
ATOM 610 N N . GLY A 1 85 ? -19.183 -5.247 2.251 1.00 92.50 85 GLY A N 1
ATOM 611 C CA . GLY A 1 85 ? -18.702 -6.619 2.412 1.00 92.50 85 GLY A CA 1
ATOM 612 C C . GLY A 1 85 ? -17.804 -7.107 1.275 1.00 92.50 85 GLY A C 1
ATOM 613 O O . GLY A 1 85 ? -17.011 -8.020 1.508 1.00 92.50 85 GLY A O 1
ATOM 614 N N . ASP A 1 86 ? -17.865 -6.482 0.096 1.00 93.94 86 ASP A N 1
ATOM 615 C CA . ASP A 1 86 ? -16.998 -6.836 -1.028 1.00 93.94 86 ASP A CA 1
ATOM 616 C C . ASP A 1 86 ? -15.536 -6.506 -0.733 1.00 93.94 86 ASP A C 1
ATOM 618 O O . ASP A 1 86 ? -15.219 -5.532 -0.047 1.00 93.94 86 ASP A O 1
ATOM 622 N N . VAL A 1 87 ? -14.634 -7.302 -1.306 1.00 95.00 87 VAL A N 1
ATOM 623 C CA . VAL A 1 87 ? -13.193 -7.055 -1.258 1.00 95.00 87 VAL A CA 1
ATOM 624 C C . VAL A 1 87 ? -12.730 -6.554 -2.618 1.00 95.00 87 VAL A C 1
ATOM 626 O O . VAL A 1 87 ? -13.004 -7.171 -3.642 1.00 95.00 87 VAL A O 1
ATOM 629 N N . VAL A 1 88 ? -11.987 -5.453 -2.622 1.00 95.44 88 VAL A N 1
ATOM 630 C CA . VAL A 1 88 ? -11.385 -4.846 -3.809 1.00 95.44 88 VAL A CA 1
ATOM 631 C C . VAL A 1 88 ? -9.873 -4.942 -3.694 1.00 95.44 88 VAL A C 1
ATOM 633 O O . VAL A 1 88 ? -9.285 -4.544 -2.687 1.00 95.44 88 VAL A O 1
ATOM 636 N N . GLN A 1 89 ? -9.225 -5.463 -4.730 1.00 96.44 89 GLN A N 1
ATOM 637 C CA . GLN A 1 89 ? -7.779 -5.486 -4.857 1.00 96.44 89 GLN A CA 1
ATOM 638 C C . GLN A 1 89 ? -7.306 -4.294 -5.682 1.00 96.44 89 GLN A C 1
ATOM 640 O O . GLN A 1 89 ? -7.588 -4.189 -6.874 1.00 96.44 89 GLN A O 1
ATOM 645 N N . TYR A 1 90 ? -6.510 -3.434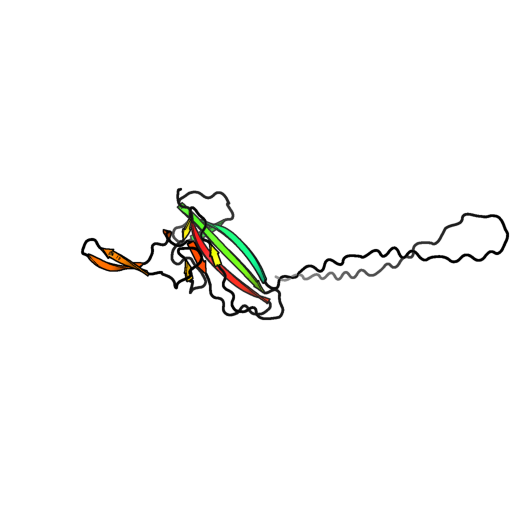 -5.058 1.00 96.50 90 TYR A N 1
ATOM 646 C CA . TYR A 1 90 ? -5.726 -2.433 -5.760 1.00 96.50 90 TYR A CA 1
ATOM 647 C C . TYR A 1 90 ? -4.427 -3.044 -6.259 1.00 96.50 90 TYR A C 1
ATOM 649 O O . TYR A 1 90 ? -3.738 -3.750 -5.520 1.00 96.50 90 TYR A O 1
ATOM 657 N N . ARG A 1 91 ? -4.069 -2.724 -7.502 1.00 96.75 91 ARG A N 1
ATOM 658 C CA . ARG A 1 91 ? -2.791 -3.075 -8.116 1.00 96.75 91 ARG A CA 1
ATOM 659 C C . ARG A 1 91 ? -2.196 -1.857 -8.806 1.00 96.75 91 ARG A C 1
ATOM 661 O O . ARG A 1 91 ? -2.787 -1.341 -9.754 1.00 96.75 91 ARG A O 1
ATOM 668 N N . ALA A 1 92 ? -1.018 -1.436 -8.357 1.00 96.25 92 ALA A N 1
ATOM 669 C CA . ALA A 1 92 ? -0.253 -0.357 -8.968 1.00 96.25 92 ALA A CA 1
ATOM 670 C C . ALA A 1 92 ? 1.004 -0.907 -9.650 1.00 96.25 92 ALA A C 1
ATOM 672 O O . ALA A 1 92 ? 1.755 -1.688 -9.065 1.00 96.25 92 ALA A O 1
ATOM 673 N N . VAL A 1 93 ? 1.230 -0.498 -10.897 1.00 96.75 93 VAL A N 1
ATOM 674 C CA . VAL A 1 93 ? 2.397 -0.861 -11.706 1.00 96.75 93 VAL A CA 1
ATOM 675 C C . VAL A 1 93 ? 3.228 0.386 -11.947 1.00 96.75 93 VAL A C 1
ATOM 677 O O . VAL A 1 93 ? 2.766 1.319 -12.595 1.00 96.75 93 VAL A O 1
ATOM 680 N N . TYR A 1 94 ? 4.456 0.375 -11.450 1.00 95.75 94 TYR A N 1
ATOM 681 C CA . TYR A 1 94 ? 5.443 1.437 -11.593 1.00 95.75 94 TYR A CA 1
ATOM 682 C C . TYR A 1 94 ? 6.468 1.002 -12.638 1.00 95.75 94 TYR A C 1
ATOM 684 O O . TYR A 1 94 ? 7.145 -0.005 -12.435 1.00 95.75 94 TYR A O 1
ATOM 692 N N . ARG A 1 95 ? 6.589 1.729 -13.749 1.00 96.00 95 ARG A N 1
ATOM 693 C CA . ARG A 1 95 ? 7.528 1.422 -14.838 1.00 96.00 95 ARG A CA 1
ATOM 694 C C . ARG A 1 95 ? 8.541 2.541 -14.985 1.00 96.00 95 ARG A C 1
ATOM 696 O O . ARG A 1 95 ? 8.163 3.682 -15.238 1.00 96.00 95 ARG A O 1
ATOM 703 N N . ASN A 1 96 ? 9.817 2.203 -14.859 1.00 96.31 96 ASN A N 1
ATOM 704 C CA . ASN A 1 96 ? 10.893 3.124 -15.184 1.00 96.31 96 ASN A CA 1
ATOM 705 C C . ASN A 1 96 ? 11.094 3.149 -16.707 1.00 96.31 96 ASN A C 1
ATOM 707 O O . ASN A 1 96 ? 11.488 2.144 -17.290 1.00 96.31 96 ASN A O 1
ATOM 711 N N . GLN A 1 97 ? 10.798 4.277 -17.349 1.00 95.00 97 GLN A N 1
ATOM 712 C CA . GLN A 1 97 ? 10.932 4.486 -18.794 1.00 95.00 97 GLN A CA 1
ATOM 713 C C . GLN A 1 97 ? 12.257 5.157 -19.196 1.00 95.00 97 GLN A C 1
ATOM 715 O O . GLN A 1 97 ? 12.476 5.419 -20.391 1.00 95.00 97 GLN A O 1
ATOM 720 N N . SER A 1 98 ? 13.112 5.465 -18.218 1.00 93.31 98 SER A N 1
ATOM 721 C CA . SER A 1 98 ? 14.424 6.060 -18.435 1.00 93.31 98 SER A CA 1
ATOM 722 C C . SER A 1 98 ? 15.513 4.997 -18.619 1.00 93.31 98 SER A C 1
ATOM 724 O O . SER A 1 98 ? 15.302 3.789 -18.472 1.00 93.31 98 SER A O 1
ATOM 726 N N . ASP A 1 99 ? 16.697 5.471 -18.988 1.00 94.50 99 ASP A N 1
ATOM 727 C CA . ASP A 1 99 ? 17.926 4.701 -19.173 1.00 94.50 99 ASP A CA 1
ATOM 728 C C . ASP A 1 99 ? 18.781 4.602 -17.896 1.00 94.50 99 ASP A C 1
ATOM 730 O O . ASP A 1 99 ? 19.860 4.008 -17.912 1.00 94.50 99 ASP A O 1
ATOM 734 N N . HIS A 1 100 ? 18.300 5.143 -16.775 1.00 94.31 100 HIS A N 1
ATOM 735 C CA . HIS A 1 100 ? 19.006 5.169 -15.499 1.00 94.31 100 HIS A CA 1
ATOM 736 C C . HIS A 1 100 ? 18.115 4.679 -14.352 1.00 94.31 100 HIS A C 1
ATOM 738 O O . HIS A 1 100 ? 16.894 4.615 -14.454 1.00 94.31 100 HIS A O 1
ATOM 744 N N . ALA A 1 101 ? 18.724 4.287 -13.233 1.00 95.19 101 ALA A N 1
ATOM 745 C CA . ALA A 1 101 ? 17.976 3.788 -12.085 1.00 95.19 101 ALA A CA 1
ATOM 746 C C . ALA A 1 101 ? 17.310 4.924 -11.293 1.00 95.19 101 ALA A C 1
ATOM 748 O O . ALA A 1 101 ? 17.960 5.910 -10.937 1.00 95.19 101 ALA A O 1
ATOM 749 N N . LEU A 1 102 ? 16.035 4.743 -10.949 1.00 94.50 102 LEU A N 1
ATOM 750 C CA . LEU A 1 102 ? 15.298 5.626 -10.048 1.00 94.50 102 LEU A CA 1
ATOM 751 C C . LEU A 1 102 ? 15.512 5.170 -8.604 1.00 94.50 102 LEU A C 1
ATOM 753 O O . LEU A 1 102 ? 15.431 3.981 -8.307 1.00 94.50 102 LEU A O 1
ATOM 757 N N . ARG A 1 103 ? 15.784 6.101 -7.688 1.00 93.88 103 ARG A N 1
ATOM 758 C CA . ARG A 1 103 ? 16.104 5.804 -6.280 1.00 93.88 103 ARG A CA 1
ATOM 759 C C . ARG A 1 103 ? 15.095 6.439 -5.335 1.00 93.88 103 ARG A C 1
ATOM 761 O O . ARG A 1 103 ? 14.455 7.426 -5.684 1.00 93.88 103 ARG A O 1
ATOM 768 N N . ASN A 1 104 ? 15.021 5.913 -4.112 1.00 90.44 104 ASN A N 1
ATOM 769 C CA . ASN A 1 104 ? 14.186 6.449 -3.028 1.00 90.44 104 ASN A CA 1
ATOM 770 C C . ASN A 1 104 ? 12.692 6.501 -3.382 1.00 90.44 104 ASN A C 1
ATOM 772 O O . ASN A 1 104 ? 11.984 7.444 -3.024 1.00 90.44 104 ASN A O 1
ATOM 776 N N . LEU A 1 105 ? 12.205 5.480 -4.086 1.00 92.19 105 LEU A N 1
ATOM 777 C CA . LEU A 1 105 ? 10.792 5.370 -4.403 1.00 92.19 105 LEU A CA 1
ATOM 778 C C . LEU A 1 105 ? 10.024 5.008 -3.131 1.00 92.19 105 LEU A C 1
ATOM 780 O O . LEU A 1 105 ? 10.291 3.995 -2.479 1.00 92.19 105 LEU A O 1
ATOM 784 N N . ALA A 1 106 ? 9.027 5.829 -2.813 1.00 93.50 106 ALA A N 1
ATOM 785 C CA . ALA A 1 106 ? 8.134 5.609 -1.685 1.00 93.50 106 ALA A CA 1
ATOM 786 C C . ALA A 1 106 ? 6.659 5.546 -2.128 1.00 93.50 106 ALA A C 1
ATOM 788 O O . ALA A 1 106 ? 5.880 6.441 -1.779 1.00 93.50 106 ALA A O 1
ATOM 789 N N . PRO A 1 107 ? 6.257 4.531 -2.927 1.00 93.75 107 PRO A N 1
ATOM 790 C CA . PRO A 1 107 ? 4.872 4.361 -3.347 1.00 93.75 107 PRO A CA 1
ATOM 791 C C . PRO A 1 107 ? 3.917 4.413 -2.162 1.00 93.75 107 PRO A C 1
ATOM 793 O O . PRO A 1 107 ? 4.099 3.674 -1.198 1.00 93.75 107 PRO A O 1
ATOM 796 N N . THR A 1 1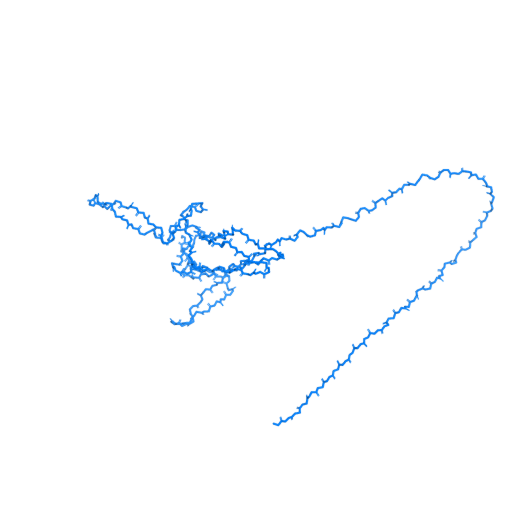08 ? 2.912 5.279 -2.239 1.00 94.62 108 THR A N 1
ATOM 797 C CA . THR A 1 108 ? 1.912 5.454 -1.184 1.00 94.62 108 THR A CA 1
ATOM 798 C C . THR A 1 108 ? 0.534 5.149 -1.752 1.00 94.62 108 THR A C 1
ATOM 800 O O . THR A 1 108 ? 0.152 5.715 -2.774 1.00 94.62 108 THR A O 1
ATOM 803 N N . LEU A 1 109 ? -0.201 4.261 -1.089 1.00 94.50 109 LEU A N 1
ATOM 804 C CA . LEU A 1 109 ? -1.577 3.915 -1.420 1.00 94.50 109 LEU A CA 1
ATOM 805 C C . LEU A 1 109 ? -2.497 4.425 -0.303 1.00 94.50 109 LEU A C 1
ATOM 807 O O . LEU A 1 109 ? -2.456 3.877 0.803 1.00 94.50 109 LEU A O 1
ATOM 811 N N . PRO A 1 110 ? -3.305 5.468 -0.546 1.00 95.81 110 PRO A N 1
ATOM 812 C CA . PRO A 1 110 ? -4.340 5.867 0.398 1.00 95.81 110 PRO A CA 1
ATOM 813 C C . PRO A 1 110 ? -5.425 4.787 0.478 1.00 95.81 110 PRO A C 1
ATOM 815 O O . PRO A 1 110 ? -5.772 4.175 -0.530 1.00 95.81 110 PRO A O 1
ATOM 818 N N . ILE A 1 111 ? -5.970 4.572 1.673 1.00 95.06 111 ILE A N 1
ATOM 819 C CA . ILE A 1 111 ? -7.148 3.729 1.896 1.00 95.06 111 ILE A CA 1
ATOM 820 C C . ILE A 1 111 ? -8.376 4.634 1.723 1.00 95.06 111 ILE A C 1
ATOM 822 O O . ILE A 1 111 ? -8.517 5.595 2.489 1.00 95.06 111 ILE A O 1
ATOM 826 N N . PRO A 1 112 ? -9.235 4.397 0.715 1.00 93.69 112 PRO A N 1
ATOM 827 C CA . PRO A 1 112 ? -10.402 5.239 0.472 1.00 93.69 112 PRO A CA 1
ATOM 828 C C . PRO A 1 112 ? -11.373 5.263 1.654 1.00 93.69 112 PRO A C 1
ATOM 830 O O . PRO A 1 112 ? -11.504 4.289 2.399 1.00 93.69 112 PRO A O 1
ATOM 833 N N . ALA A 1 113 ? -12.097 6.374 1.799 1.00 92.19 113 ALA A N 1
ATOM 834 C CA . ALA A 1 113 ? -13.192 6.459 2.757 1.00 92.19 113 ALA A CA 1
ATOM 835 C C . ALA A 1 113 ? -14.255 5.389 2.454 1.00 92.19 113 ALA A C 1
ATOM 837 O O . ALA A 1 113 ? -14.502 5.057 1.297 1.00 92.19 113 ALA A O 1
ATOM 838 N N . GLY A 1 114 ? -14.857 4.839 3.507 1.00 92.06 114 GLY A N 1
ATOM 839 C CA . GLY A 1 114 ? -15.795 3.722 3.393 1.00 92.06 114 GLY A CA 1
ATOM 840 C C . GLY A 1 114 ? -15.173 2.389 3.007 1.00 92.06 114 GLY A C 1
ATOM 841 O O . GLY A 1 114 ? -15.879 1.472 2.593 1.00 92.06 114 GLY A O 1
ATOM 842 N N . THR A 1 115 ? -13.861 2.255 3.203 1.00 94.94 115 THR A N 1
ATOM 843 C CA . THR A 1 115 ? -13.161 0.980 3.078 1.00 94.94 115 THR A CA 1
ATOM 844 C C . THR A 1 115 ? -12.263 0.724 4.284 1.00 94.94 115 THR A C 1
ATOM 846 O O . THR A 1 115 ? -11.792 1.657 4.938 1.00 94.94 115 THR A O 1
ATOM 849 N N . GLU A 1 116 ? -12.017 -0.548 4.577 1.00 95.62 116 GLU A N 1
ATOM 850 C CA . GLU A 1 116 ? -11.053 -0.997 5.579 1.00 95.62 116 GLU A CA 1
ATOM 851 C C . GLU A 1 116 ? -9.973 -1.852 4.926 1.00 95.62 116 GLU A C 1
ATOM 853 O O . GLU A 1 116 ? -10.244 -2.646 4.031 1.00 95.62 116 GLU A O 1
ATOM 858 N N . TYR A 1 117 ? -8.727 -1.707 5.367 1.00 95.38 117 TYR A N 1
ATOM 859 C CA . TYR A 1 117 ? -7.637 -2.533 4.858 1.00 95.38 117 TYR A CA 1
ATOM 860 C C . TYR A 1 117 ? -7.797 -3.998 5.287 1.00 95.38 117 TYR A C 1
ATOM 862 O O . TYR A 1 117 ? -8.072 -4.289 6.450 1.00 95.38 117 TYR A O 1
ATOM 870 N N . VAL A 1 118 ? -7.560 -4.926 4.358 1.00 95.00 118 VAL A N 1
ATOM 871 C CA . VAL A 1 118 ? -7.506 -6.360 4.659 1.00 95.00 118 VAL A CA 1
ATOM 872 C C . VAL A 1 118 ? -6.091 -6.712 5.107 1.00 95.00 118 VAL A C 1
ATOM 874 O O . VAL A 1 118 ? -5.155 -6.647 4.306 1.00 95.00 118 VAL A O 1
ATOM 877 N N . ASP A 1 119 ? -5.928 -7.097 6.375 1.00 91.88 119 ASP A N 1
ATOM 878 C CA . ASP A 1 119 ? -4.608 -7.406 6.931 1.00 91.88 119 ASP A CA 1
ATOM 879 C C . ASP A 1 119 ? -3.862 -8.481 6.126 1.00 91.88 119 ASP A C 1
ATOM 881 O O . ASP A 1 119 ? -4.459 -9.419 5.599 1.00 91.88 119 ASP A O 1
ATOM 885 N N . GLY A 1 120 ? -2.543 -8.334 6.011 1.00 91.00 120 GLY A N 1
ATOM 886 C CA . GLY A 1 120 ? -1.687 -9.262 5.266 1.00 91.00 120 GLY A CA 1
ATOM 887 C C . GLY A 1 120 ? -1.886 -9.288 3.743 1.00 91.00 120 GLY A C 1
ATOM 888 O O . GLY A 1 120 ? -1.191 -10.041 3.068 1.00 91.00 120 GLY A O 1
ATOM 889 N N . SER A 1 121 ? -2.784 -8.474 3.177 1.00 94.50 121 SER A N 1
ATOM 890 C CA . SER A 1 121 ? -3.023 -8.438 1.725 1.00 94.50 121 SER A CA 1
ATOM 891 C C . SER A 1 121 ? -2.020 -7.586 0.937 1.00 94.50 121 SER A C 1
ATOM 893 O O . SER A 1 121 ? -1.969 -7.669 -0.293 1.00 94.50 121 SER A O 1
ATOM 895 N N . ALA A 1 122 ? -1.242 -6.744 1.623 1.00 95.44 122 ALA A N 1
ATOM 896 C CA . ALA A 1 122 ? -0.248 -5.887 0.997 1.00 95.44 122 ALA A CA 1
ATOM 897 C C . ALA A 1 122 ? 0.969 -6.681 0.496 1.00 95.44 122 ALA A C 1
ATOM 899 O O . ALA A 1 122 ? 1.596 -7.432 1.243 1.00 95.44 122 ALA A O 1
ATOM 900 N N . TYR A 1 123 ? 1.359 -6.444 -0.754 1.00 95.12 123 TYR A N 1
ATOM 901 C CA . TYR A 1 123 ? 2.535 -7.036 -1.382 1.00 95.12 123 TYR A CA 1
ATOM 902 C C . TYR A 1 123 ? 3.243 -5.999 -2.269 1.00 95.12 123 TYR A C 1
ATOM 904 O O . TYR A 1 123 ? 2.566 -5.202 -2.917 1.00 95.12 123 TYR A O 1
ATOM 912 N N . PRO A 1 124 ? 4.585 -5.984 -2.331 1.00 94.38 124 PRO A N 1
ATOM 913 C CA . PRO A 1 124 ? 5.515 -6.789 -1.540 1.00 94.38 124 PRO A CA 1
ATOM 914 C C . PRO A 1 124 ? 5.602 -6.322 -0.079 1.00 94.38 124 PRO A C 1
ATOM 916 O O . PRO A 1 124 ? 5.284 -5.180 0.240 1.00 94.38 124 PRO A O 1
ATOM 919 N N . ALA A 1 125 ? 6.050 -7.207 0.810 1.00 90.94 125 ALA A N 1
ATOM 920 C CA . ALA A 1 125 ? 6.419 -6.861 2.183 1.00 90.94 125 ALA A CA 1
ATOM 921 C C . ALA A 1 125 ? 7.931 -6.542 2.269 1.00 90.94 125 ALA A C 1
ATOM 923 O O . ALA A 1 125 ? 8.701 -7.073 1.465 1.00 90.94 125 ALA A O 1
ATOM 924 N N . PRO A 1 126 ? 8.394 -5.730 3.240 1.00 91.75 126 PRO A N 1
ATOM 925 C CA . PRO A 1 126 ? 7.615 -5.053 4.277 1.00 91.75 126 PRO A CA 1
ATOM 926 C C . PRO A 1 126 ? 6.877 -3.806 3.758 1.00 91.75 126 PRO A C 1
ATOM 928 O O . PRO A 1 126 ? 7.349 -3.119 2.853 1.00 91.75 126 PRO A O 1
ATOM 931 N N . VAL A 1 127 ? 5.740 -3.496 4.385 1.00 93.75 127 VAL A N 1
ATOM 932 C CA . VAL A 1 127 ? 4.939 -2.286 4.136 1.00 93.75 127 VAL A CA 1
ATOM 933 C C . VAL A 1 127 ? 4.854 -1.449 5.415 1.00 93.75 127 VAL A C 1
ATOM 935 O O . VAL A 1 127 ? 4.858 -1.982 6.528 1.00 93.75 127 VAL A O 1
ATOM 938 N N . GLU A 1 128 ? 4.796 -0.132 5.268 1.00 95.38 128 GLU A N 1
ATOM 939 C CA . GLU A 1 128 ? 4.514 0.804 6.355 1.00 95.38 128 GLU A CA 1
ATOM 940 C C . GLU A 1 128 ? 3.036 1.192 6.332 1.00 95.38 128 GLU A C 1
ATOM 942 O O . GLU A 1 128 ? 2.453 1.381 5.266 1.00 95.38 128 GLU A O 1
ATOM 947 N N . GLY A 1 129 ? 2.433 1.334 7.507 1.00 95.06 129 GLY A N 1
ATOM 948 C CA . GLY A 1 129 ? 1.070 1.828 7.657 1.00 95.06 129 GLY A CA 1
ATOM 949 C C . GLY A 1 129 ? 1.044 3.255 8.182 1.00 95.06 129 GLY A C 1
ATOM 950 O O . GLY A 1 129 ? 1.965 3.696 8.864 1.00 95.06 129 GLY A O 1
ATOM 951 N N . SER A 1 130 ? -0.035 3.969 7.896 1.00 96.44 130 SER A N 1
ATOM 952 C CA . SER A 1 130 ? -0.302 5.301 8.425 1.00 96.44 130 SER A CA 1
ATOM 953 C C . SER A 1 130 ? -1.714 5.380 8.985 1.00 96.44 130 SER A C 1
ATOM 955 O O . SER A 1 130 ? -2.638 4.838 8.382 1.00 96.44 130 SER A O 1
ATOM 957 N N . LEU A 1 131 ? -1.883 6.067 10.116 1.00 95.19 131 LEU A N 1
ATOM 958 C CA . LEU A 1 131 ? -3.188 6.298 10.756 1.00 95.19 131 LEU A CA 1
ATOM 959 C C . LEU A 1 131 ? -3.788 7.671 10.416 1.00 95.19 131 LEU A C 1
ATOM 961 O O . LEU A 1 131 ? -4.965 7.912 10.654 1.00 95.19 131 LEU A O 1
ATOM 965 N N . ASP A 1 132 ? -2.978 8.578 9.874 1.00 93.56 132 ASP A N 1
ATOM 966 C CA . ASP A 1 132 ? -3.317 9.972 9.559 1.00 93.56 132 ASP A CA 1
ATOM 967 C C . ASP A 1 132 ? -3.078 10.321 8.074 1.00 93.56 132 ASP A C 1
ATOM 969 O O . ASP A 1 132 ? -3.356 11.441 7.645 1.00 93.56 132 ASP A O 1
ATOM 973 N N . GLY A 1 133 ? -2.544 9.377 7.290 1.00 92.06 133 GLY A N 1
ATOM 974 C CA . GLY A 1 133 ? -2.127 9.559 5.898 1.00 92.06 133 GLY A CA 1
ATOM 975 C C . GLY A 1 133 ? -0.805 10.320 5.726 1.00 92.06 133 GLY A C 1
ATOM 976 O O . GLY A 1 133 ? -0.426 10.619 4.596 1.00 92.06 133 GLY A O 1
ATOM 977 N N . LYS A 1 134 ? -0.110 10.662 6.819 1.00 93.50 134 LYS A N 1
ATOM 978 C CA . LYS A 1 134 ? 1.077 11.537 6.818 1.00 93.50 134 LYS A CA 1
ATOM 979 C C . LYS A 1 134 ? 2.271 10.892 7.512 1.00 93.50 134 LYS A C 1
ATOM 981 O O . LYS A 1 134 ? 3.390 10.941 7.003 1.00 93.50 134 LYS A O 1
ATOM 986 N N . THR A 1 135 ? 2.030 10.284 8.665 1.00 94.81 135 THR A N 1
ATOM 987 C CA . THR A 1 135 ? 3.017 9.597 9.488 1.00 94.81 135 THR A CA 1
ATOM 988 C C . THR A 1 135 ? 2.961 8.113 9.180 1.00 94.81 135 THR A C 1
ATOM 990 O O . THR A 1 135 ? 1.901 7.499 9.282 1.00 94.81 135 THR A O 1
ATOM 993 N N . PHE A 1 136 ? 4.096 7.536 8.799 1.00 94.81 136 PHE A N 1
ATOM 994 C CA . PHE A 1 136 ? 4.191 6.137 8.397 1.00 94.81 136 PHE A CA 1
ATOM 995 C C . PHE A 1 136 ? 5.080 5.376 9.374 1.00 94.81 136 PHE A C 1
ATOM 997 O O . PHE A 1 136 ? 6.201 5.797 9.661 1.00 94.81 136 PHE A O 1
ATOM 1004 N N . GLU A 1 137 ? 4.571 4.254 9.864 1.00 94.69 137 GLU A N 1
ATOM 1005 C CA . GLU A 1 137 ? 5.195 3.400 10.869 1.00 94.69 137 GLU A CA 1
ATOM 1006 C C . GLU A 1 137 ? 5.220 1.948 10.374 1.00 94.69 137 GLU A C 1
ATOM 1008 O O . GLU A 1 137 ? 4.416 1.541 9.531 1.00 94.69 137 GLU A O 1
ATOM 1013 N N . SER A 1 138 ? 6.151 1.143 10.889 1.00 92.00 138 SER A N 1
ATOM 1014 C CA . SER A 1 138 ? 6.243 -0.272 10.520 1.00 92.00 138 SER A CA 1
ATOM 1015 C C . SER A 1 138 ? 4.975 -1.034 10.904 1.00 92.00 138 SER A C 1
ATOM 1017 O O . SER A 1 138 ? 4.426 -0.859 11.992 1.00 92.00 138 SER A O 1
ATOM 1019 N N . PHE A 1 139 ? 4.518 -1.897 10.000 1.00 84.75 139 PHE A N 1
ATOM 1020 C CA . PHE A 1 139 ? 3.315 -2.694 10.199 1.00 84.75 139 PHE A CA 1
ATOM 1021 C C . PHE A 1 139 ? 3.601 -3.960 11.045 1.00 84.75 139 PHE A C 1
ATOM 1023 O O . PHE A 1 139 ? 4.621 -4.611 10.807 1.00 84.75 139 PHE A O 1
ATOM 1030 N N . PRO A 1 140 ? 2.721 -4.371 11.985 1.00 84.50 140 PRO A N 1
ATOM 1031 C CA . PRO A 1 140 ? 1.543 -3.655 12.477 1.00 84.50 140 PRO A CA 1
ATOM 1032 C C . PRO A 1 140 ? 1.911 -2.580 13.510 1.00 84.50 140 PRO A C 1
ATOM 1034 O O . PRO A 1 140 ? 2.799 -2.771 14.345 1.00 84.50 140 PRO A O 1
ATOM 1037 N N . ILE A 1 141 ? 1.166 -1.474 13.504 1.00 90.44 141 ILE A N 1
ATOM 1038 C CA . ILE A 1 141 ? 1.349 -0.372 14.453 1.00 90.44 141 ILE A CA 1
ATOM 1039 C C . ILE A 1 141 ? 0.808 -0.812 15.811 1.00 90.44 141 ILE A C 1
ATOM 1041 O O . ILE A 1 141 ? -0.271 -1.396 15.896 1.00 90.44 141 ILE A O 1
ATOM 1045 N N . ARG A 1 142 ? 1.537 -0.524 16.892 1.00 92.00 142 ARG A N 1
ATOM 1046 C CA . ARG A 1 142 ? 1.121 -0.858 18.262 1.00 92.00 142 ARG A CA 1
ATOM 1047 C C . ARG A 1 142 ? 0.977 0.399 19.109 1.00 92.00 142 ARG A C 1
ATOM 1049 O O . ARG A 1 142 ? 1.811 1.298 19.039 1.00 92.00 142 ARG A O 1
ATOM 1056 N N . ARG A 1 143 ? -0.068 0.461 19.934 1.00 90.00 143 ARG A N 1
ATOM 1057 C CA . ARG A 1 143 ? -0.355 1.582 20.841 1.00 90.00 143 ARG A CA 1
ATOM 1058 C C . ARG A 1 143 ? -0.612 1.083 22.253 1.00 90.00 143 ARG A C 1
ATOM 1060 O O . ARG A 1 143 ? -1.093 -0.026 22.454 1.00 90.00 143 ARG A O 1
ATOM 1067 N N . SER A 1 144 ? -0.274 1.913 23.233 1.00 87.75 144 SER A N 1
ATOM 1068 C CA . SER A 1 144 ? -0.536 1.628 24.642 1.00 87.75 144 SER A CA 1
ATOM 1069 C C . SER A 1 144 ? -1.951 2.078 25.003 1.00 87.75 144 SER A C 1
ATOM 1071 O O . SER A 1 144 ? -2.272 3.257 24.863 1.00 87.75 144 SER A O 1
ATOM 1073 N N . VAL A 1 145 ? -2.794 1.151 25.453 1.00 86.56 145 VAL A N 1
ATOM 1074 C CA . VAL A 1 145 ? -4.166 1.411 25.901 1.00 86.56 145 VAL A CA 1
ATOM 1075 C C . VAL A 1 145 ? -4.237 1.196 27.409 1.00 86.56 145 VAL A C 1
ATOM 1077 O O . VAL A 1 145 ? -3.755 0.185 27.924 1.00 86.56 145 VAL A O 1
ATOM 1080 N N . LYS A 1 146 ? -4.834 2.146 28.138 1.00 86.19 146 LYS A N 1
ATOM 1081 C CA . LYS A 1 146 ? -5.118 1.970 29.567 1.00 86.19 146 LYS A CA 1
ATOM 1082 C C . LYS A 1 146 ? -6.361 1.104 29.736 1.00 86.19 146 LYS A C 1
ATOM 1084 O O . LYS A 1 146 ? -7.440 1.453 29.269 1.00 86.19 146 LYS A O 1
ATOM 1089 N N . THR A 1 147 ? -6.184 -0.016 30.416 1.00 79.31 147 THR A N 1
ATOM 1090 C CA . THR A 1 147 ? -7.252 -0.947 30.793 1.00 79.31 147 THR A CA 1
ATOM 1091 C C . THR A 1 147 ? -8.023 -0.364 31.989 1.00 79.31 147 THR A C 1
ATOM 1093 O O . THR A 1 147 ? -7.418 0.385 32.764 1.00 79.31 147 THR A O 1
ATOM 1096 N N . PRO A 1 148 ? -9.312 -0.704 32.196 1.00 82.19 148 PRO A N 1
ATOM 1097 C CA . PRO A 1 148 ? -10.070 -0.286 33.384 1.00 82.19 148 PRO A CA 1
ATOM 1098 C C . PRO A 1 148 ? -9.364 -0.577 34.720 1.00 82.19 148 PRO A C 1
ATOM 1100 O O . PRO A 1 148 ? -9.496 0.194 35.663 1.00 82.19 148 PRO A O 1
ATOM 1103 N N . ASP A 1 149 ? -8.519 -1.611 34.761 1.00 84.19 149 ASP A N 1
ATOM 1104 C CA . ASP A 1 149 ? -7.700 -1.992 35.923 1.00 84.19 149 ASP A CA 1
ATOM 1105 C C . ASP A 1 149 ? -6.454 -1.102 36.144 1.00 84.19 149 ASP A C 1
ATOM 1107 O O . ASP A 1 149 ? -5.558 -1.446 36.915 1.00 84.19 149 ASP A O 1
ATOM 1111 N N . GLY A 1 150 ? -6.321 0.012 35.413 1.00 82.12 150 GLY A N 1
ATOM 1112 C CA . GLY A 1 150 ? -5.202 0.957 35.521 1.00 82.12 150 GLY A CA 1
ATOM 1113 C C . GLY A 1 150 ? -3.894 0.508 34.854 1.00 82.12 150 GLY A C 1
ATOM 1114 O O . GLY A 1 150 ? -2.905 1.241 34.884 1.00 82.12 150 GLY A O 1
ATOM 1115 N N . ARG A 1 151 ? -3.871 -0.672 34.222 1.00 85.12 151 ARG A N 1
ATOM 1116 C CA . ARG A 1 151 ? -2.697 -1.221 33.520 1.00 85.12 151 ARG A CA 1
ATOM 1117 C C . ARG A 1 151 ? -2.597 -0.701 32.084 1.00 85.12 151 ARG A C 1
ATOM 1119 O O . ARG A 1 151 ? -3.599 -0.634 31.375 1.00 85.12 151 ARG A O 1
ATOM 1126 N N . SER A 1 152 ? -1.379 -0.398 31.641 1.00 84.88 152 SER A N 1
ATOM 1127 C CA . SER A 1 152 ? -1.069 -0.049 30.248 1.00 84.88 152 SER A CA 1
ATOM 1128 C C . SER A 1 152 ? -0.769 -1.313 29.441 1.00 84.88 152 SER A C 1
ATOM 1130 O O . SER A 1 152 ? 0.207 -2.002 29.734 1.00 84.88 152 SER A O 1
ATOM 1132 N N . LEU A 1 153 ? -1.587 -1.617 28.432 1.00 87.81 153 LEU A N 1
ATOM 1133 C CA . LEU A 1 153 ? -1.407 -2.764 27.540 1.00 87.81 153 LEU A CA 1
ATOM 1134 C C . LEU A 1 153 ? -0.989 -2.292 26.145 1.00 87.81 153 LEU A C 1
ATOM 1136 O O . LEU A 1 153 ? -1.621 -1.407 25.576 1.00 87.81 153 LEU A O 1
ATOM 1140 N N . LEU A 1 154 ? 0.053 -2.900 25.574 1.00 89.00 154 LEU A N 1
ATOM 1141 C CA . LEU A 1 154 ? 0.460 -2.641 24.194 1.00 89.00 154 LEU A CA 1
ATOM 1142 C C . LEU A 1 154 ? -0.398 -3.485 23.238 1.00 89.00 154 LEU A C 1
ATOM 1144 O O . LEU A 1 154 ? -0.229 -4.701 23.168 1.00 89.00 154 LEU A O 1
ATOM 1148 N N . VAL A 1 155 ? -1.304 -2.840 22.506 1.00 89.56 155 VAL A N 1
ATOM 1149 C CA . VAL A 1 155 ? -2.271 -3.478 21.600 1.00 89.56 155 VAL A CA 1
ATOM 1150 C C . VAL A 1 155 ? -1.971 -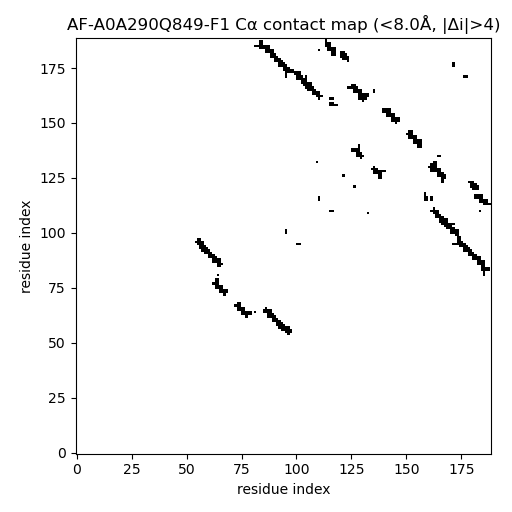3.083 20.154 1.00 89.56 155 VAL A C 1
ATOM 1152 O O . VAL A 1 155 ? -1.550 -1.956 19.886 1.00 89.56 155 VAL A O 1
ATOM 1155 N N . ALA A 1 156 ? -2.157 -4.013 19.215 1.00 89.56 156 ALA A N 1
ATOM 1156 C CA . ALA A 1 156 ? -2.093 -3.704 17.790 1.00 89.56 156 ALA A CA 1
ATOM 1157 C C . ALA A 1 156 ? -3.256 -2.783 17.401 1.00 89.56 156 ALA A C 1
ATOM 1159 O O . ALA A 1 156 ? -4.393 -2.976 17.830 1.00 89.56 156 ALA A O 1
ATOM 1160 N N . VAL A 1 157 ? -2.963 -1.769 16.598 1.00 91.31 157 VAL A N 1
ATOM 1161 C CA . VAL A 1 157 ? -3.981 -0.865 16.078 1.00 91.31 157 VAL A CA 1
ATOM 1162 C C . VAL A 1 157 ? -4.898 -1.658 15.143 1.00 91.31 157 VAL A C 1
ATOM 1164 O O . VAL A 1 157 ? -4.389 -2.395 14.297 1.00 91.31 157 VAL A O 1
ATOM 1167 N N . PRO A 1 158 ? -6.230 -1.547 15.282 1.00 91.31 158 PRO A N 1
ATOM 1168 C CA . PRO A 1 158 ? -7.150 -2.234 14.386 1.00 91.31 158 PRO A CA 1
ATOM 1169 C C . PRO A 1 158 ? -6.971 -1.745 12.946 1.00 91.31 158 PRO A C 1
ATOM 1171 O O . PRO A 1 158 ? -6.703 -0.565 12.711 1.00 91.31 158 PRO A O 1
ATOM 1174 N N . VAL A 1 159 ? -7.173 -2.638 11.975 1.00 89.56 159 VAL A N 1
ATOM 1175 C CA . VAL A 1 159 ? -7.051 -2.315 10.541 1.00 89.56 159 VAL A CA 1
ATOM 1176 C C . VAL A 1 159 ? -7.962 -1.168 10.096 1.00 89.56 159 VAL A C 1
ATOM 1178 O O . VAL A 1 159 ? -7.583 -0.385 9.228 1.00 89.56 159 VAL A O 1
ATOM 1181 N N . SER A 1 160 ? -9.103 -0.987 10.765 1.00 91.50 160 SER A N 1
ATOM 1182 C CA . SER A 1 160 ? -10.054 0.106 10.533 1.00 91.50 160 SER A CA 1
ATOM 1183 C C . SER A 1 160 ? -9.496 1.504 10.821 1.00 91.50 160 SER A C 1
ATOM 1185 O O . SER A 1 160 ? -10.038 2.505 10.347 1.00 91.50 160 SER A O 1
ATOM 1187 N N . ALA A 1 161 ? -8.400 1.610 11.577 1.00 92.88 161 ALA A N 1
ATOM 1188 C CA . ALA A 1 161 ? -7.741 2.882 11.863 1.00 92.88 161 ALA A CA 1
ATOM 1189 C C . ALA A 1 161 ? -6.680 3.266 10.817 1.00 92.88 161 ALA A C 1
ATOM 1191 O O . ALA A 1 161 ? -6.194 4.396 10.836 1.00 92.88 161 ALA A O 1
ATOM 1192 N N . TYR A 1 162 ? -6.316 2.364 9.903 1.00 94.50 162 TYR A N 1
ATOM 1193 C CA . TYR A 1 162 ? -5.328 2.657 8.870 1.00 94.50 162 TYR A CA 1
ATOM 1194 C C . TYR A 1 162 ? -5.932 3.544 7.775 1.00 94.50 162 TYR A C 1
ATOM 1196 O O . TYR A 1 162 ? -7.092 3.407 7.390 1.00 94.50 162 TYR A O 1
ATOM 1204 N N . ARG A 1 163 ? -5.133 4.489 7.280 1.00 96.00 163 ARG A N 1
ATOM 1205 C CA . ARG A 1 163 ? -5.511 5.498 6.277 1.00 96.00 163 ARG A CA 1
ATOM 1206 C C . ARG A 1 163 ? -4.624 5.488 5.043 1.00 96.00 163 ARG A C 1
ATOM 1208 O O . ARG A 1 163 ? -5.061 5.932 3.989 1.00 96.00 163 ARG A O 1
ATOM 1215 N N . ALA A 1 164 ? -3.399 4.984 5.148 1.00 96.31 164 ALA A N 1
ATOM 1216 C CA . ALA A 1 164 ? -2.542 4.775 3.990 1.00 96.31 164 ALA A CA 1
ATOM 1217 C C . ALA A 1 164 ? -1.531 3.655 4.237 1.00 96.31 164 ALA A C 1
ATOM 1219 O O . ALA A 1 164 ? -1.167 3.363 5.379 1.00 96.31 164 ALA A O 1
ATOM 1220 N N . LEU A 1 165 ? -1.058 3.073 3.142 1.00 96.12 165 LEU A N 1
ATOM 1221 C CA . LEU A 1 165 ? 0.056 2.137 3.090 1.00 96.12 165 LEU A CA 1
ATOM 1222 C C . LEU A 1 165 ? 1.200 2.755 2.295 1.00 96.12 165 LEU A C 1
ATOM 1224 O O . LEU A 1 165 ? 0.963 3.515 1.355 1.00 96.12 165 LEU A O 1
ATOM 1228 N N . ARG A 1 166 ? 2.439 2.417 2.645 1.00 96.12 166 ARG A N 1
ATOM 1229 C CA . ARG A 1 166 ? 3.621 2.877 1.920 1.00 96.12 166 ARG A CA 1
ATOM 1230 C C . ARG A 1 166 ? 4.662 1.783 1.779 1.00 96.12 166 ARG A C 1
ATOM 1232 O O . ARG A 1 166 ? 5.021 1.121 2.749 1.00 96.12 166 ARG A O 1
ATOM 1239 N N . TRP A 1 167 ? 5.189 1.645 0.571 1.00 95.50 167 TRP A N 1
ATOM 1240 C CA . TRP A 1 167 ? 6.309 0.763 0.269 1.00 95.50 167 TRP A CA 1
ATOM 1241 C C . TRP A 1 167 ? 7.598 1.566 0.202 1.00 95.50 167 TRP A C 1
ATOM 1243 O O . TRP A 1 167 ? 7.599 2.722 -0.212 1.00 95.50 167 TRP A O 1
ATOM 1253 N N . LYS A 1 168 ? 8.707 0.937 0.584 1.00 90.38 168 LYS A N 1
ATOM 1254 C CA . LYS A 1 168 ? 10.052 1.486 0.405 1.00 90.38 168 LYS A CA 1
ATOM 1255 C C . LYS A 1 168 ? 10.766 0.672 -0.663 1.00 90.38 168 LYS A C 1
ATOM 1257 O O . LYS A 1 168 ? 11.271 -0.410 -0.383 1.00 90.38 168 LYS A O 1
ATOM 1262 N N . ALA A 1 169 ? 10.799 1.196 -1.883 1.00 84.69 169 ALA A N 1
ATOM 1263 C CA . ALA A 1 169 ? 11.602 0.645 -2.963 1.00 84.69 169 ALA A CA 1
ATOM 1264 C C . ALA A 1 169 ? 12.896 1.465 -3.060 1.00 84.69 169 ALA A C 1
ATOM 1266 O O . ALA A 1 169 ? 12.896 2.616 -3.497 1.00 84.69 169 ALA A O 1
ATOM 1267 N N . ALA A 1 170 ? 14.006 0.884 -2.597 1.00 84.19 170 ALA A N 1
ATOM 1268 C CA . ALA A 1 170 ? 15.300 1.569 -2.571 1.00 84.19 170 ALA A CA 1
ATOM 1269 C C . ALA A 1 170 ? 15.733 2.023 -3.974 1.00 84.19 170 ALA A C 1
ATOM 1271 O O . ALA A 1 170 ? 16.233 3.137 -4.146 1.00 84.19 170 ALA A O 1
ATOM 1272 N N . GLU A 1 171 ? 15.501 1.166 -4.967 1.00 91.12 171 GLU A N 1
ATOM 1273 C CA . GLU A 1 171 ? 15.896 1.387 -6.348 1.00 91.12 171 GLU A CA 1
ATOM 1274 C C . GLU A 1 171 ? 14.946 0.661 -7.307 1.00 91.12 171 GLU A C 1
ATOM 1276 O O . GLU A 1 171 ? 14.552 -0.480 -7.058 1.00 91.12 171 GLU A O 1
ATOM 1281 N N . LEU A 1 172 ? 14.600 1.325 -8.408 1.00 94.69 172 LEU A N 1
ATOM 1282 C CA . LEU A 1 172 ? 13.966 0.741 -9.581 1.00 94.69 172 LEU A CA 1
ATOM 1283 C C . LEU A 1 172 ? 14.932 0.896 -10.763 1.00 94.69 172 LEU A C 1
ATOM 1285 O O . LEU A 1 172 ? 15.119 2.017 -11.246 1.00 94.69 172 LEU A O 1
ATOM 1289 N N . PRO A 1 173 ? 15.568 -0.197 -11.220 1.00 95.81 173 PRO A N 1
ATOM 1290 C CA . PRO A 1 173 ? 16.524 -0.148 -12.322 1.00 95.81 173 PRO A CA 1
ATOM 1291 C C . PRO A 1 173 ? 15.932 0.438 -13.611 1.00 95.81 173 PRO A C 1
ATOM 1293 O O . PRO A 1 173 ? 14.712 0.515 -13.773 1.00 95.81 173 PRO A O 1
ATOM 1296 N N . ALA A 1 174 ? 16.804 0.836 -14.539 1.00 95.88 174 ALA A N 1
ATOM 1297 C CA . ALA A 1 174 ? 16.406 1.284 -15.874 1.00 95.88 174 ALA A CA 1
ATOM 1298 C C . ALA A 1 174 ? 15.528 0.229 -16.565 1.00 95.88 174 ALA A C 1
ATOM 1300 O O . ALA A 1 174 ? 15.807 -0.968 -16.463 1.00 95.88 174 ALA A O 1
ATOM 1301 N N . ALA A 1 175 ? 14.465 0.668 -17.244 1.00 94.06 175 ALA A N 1
ATOM 1302 C CA . ALA A 1 175 ? 13.493 -0.201 -17.921 1.00 94.06 175 ALA A CA 1
ATOM 1303 C C . ALA A 1 175 ? 12.789 -1.256 -17.029 1.00 94.06 175 ALA A C 1
ATOM 1305 O O . ALA A 1 175 ? 12.114 -2.150 -17.545 1.00 94.06 175 ALA A O 1
ATOM 1306 N N . ALA A 1 176 ? 12.925 -1.187 -15.698 1.00 96.00 176 ALA A N 1
ATOM 1307 C CA . ALA A 1 176 ? 12.339 -2.164 -14.785 1.00 96.00 176 ALA A CA 1
ATOM 1308 C C . ALA A 1 176 ? 10.916 -1.789 -14.346 1.00 96.00 176 ALA A C 1
ATOM 1310 O O . ALA A 1 176 ? 10.471 -0.643 -14.446 1.00 96.00 176 ALA A O 1
ATOM 1311 N N . THR A 1 177 ? 10.199 -2.787 -13.824 1.00 95.62 177 THR A N 1
ATOM 1312 C CA . THR A 1 177 ? 8.847 -2.634 -13.280 1.00 95.62 177 THR A CA 1
ATOM 1313 C C . THR A 1 177 ? 8.804 -3.044 -11.813 1.00 95.62 177 THR A C 1
ATOM 1315 O O . THR A 1 177 ? 9.334 -4.088 -11.439 1.00 95.62 177 THR A O 1
ATOM 1318 N N . PHE A 1 178 ? 8.119 -2.253 -10.995 1.00 95.56 178 PHE A N 1
ATOM 1319 C CA . PHE A 1 178 ? 7.758 -2.582 -9.622 1.00 95.56 178 PHE A CA 1
ATOM 1320 C C . PHE A 1 178 ? 6.237 -2.642 -9.513 1.00 95.56 178 PHE A C 1
ATOM 1322 O O . PHE A 1 178 ? 5.543 -1.793 -10.065 1.00 95.56 178 PHE A O 1
ATOM 1329 N N . VAL A 1 179 ? 5.703 -3.659 -8.845 1.00 96.31 179 VAL A N 1
ATOM 1330 C CA . VAL A 1 179 ? 4.255 -3.851 -8.707 1.00 96.31 179 VAL A CA 1
ATOM 1331 C C . VAL A 1 179 ? 3.916 -3.914 -7.234 1.00 96.31 179 VAL A C 1
ATOM 1333 O O . VAL A 1 179 ? 4.548 -4.671 -6.502 1.00 96.31 179 VAL A O 1
ATOM 1336 N N . THR A 1 180 ? 2.904 -3.158 -6.822 1.00 97.00 180 THR A N 1
ATOM 1337 C CA . THR A 1 180 ? 2.321 -3.268 -5.487 1.00 97.00 180 THR A CA 1
ATOM 1338 C C . THR A 1 180 ? 0.867 -3.699 -5.582 1.00 97.00 180 THR A C 1
ATOM 1340 O O . THR A 1 180 ? 0.155 -3.342 -6.525 1.00 97.00 180 THR A O 1
ATOM 1343 N N . THR A 1 181 ? 0.421 -4.478 -4.604 1.00 97.12 181 THR A N 1
ATOM 1344 C CA . THR A 1 181 ? -0.982 -4.838 -4.428 1.00 97.12 181 THR A CA 1
ATOM 1345 C C . THR A 1 181 ? -1.394 -4.659 -2.981 1.00 97.12 181 THR A C 1
ATOM 1347 O O . THR A 1 181 ? -0.582 -4.854 -2.081 1.00 97.12 181 THR A O 1
ATOM 1350 N N . ALA A 1 182 ? -2.652 -4.312 -2.748 1.00 97.00 182 ALA A N 1
ATOM 1351 C CA . ALA A 1 182 ? -3.275 -4.347 -1.430 1.00 97.00 182 ALA A CA 1
ATOM 1352 C C . ALA A 1 182 ? -4.781 -4.538 -1.596 1.00 97.00 182 ALA A C 1
ATOM 1354 O O . ALA A 1 182 ? -5.348 -4.111 -2.602 1.00 97.00 182 ALA A O 1
ATOM 1355 N N . ARG A 1 183 ? -5.433 -5.166 -0.619 1.00 96.50 183 ARG A N 1
ATOM 1356 C CA . ARG A 1 183 ? -6.882 -5.358 -0.628 1.00 96.50 183 ARG A CA 1
ATOM 1357 C C . ARG A 1 183 ? -7.547 -4.483 0.422 1.00 96.50 183 ARG A C 1
ATOM 1359 O O . ARG A 1 183 ? -7.025 -4.301 1.524 1.00 96.50 183 ARG A O 1
ATOM 1366 N N . VAL A 1 184 ? -8.714 -3.970 0.070 1.00 96.38 184 VAL A N 1
ATOM 1367 C CA . VAL A 1 184 ? -9.619 -3.281 0.985 1.00 96.38 184 VAL A CA 1
ATOM 1368 C C . VAL A 1 184 ? -10.977 -3.962 0.956 1.00 96.38 184 VAL A C 1
ATOM 1370 O O . VAL A 1 184 ? -11.366 -4.526 -0.062 1.00 96.38 184 VAL A O 1
ATOM 1373 N N . GLN A 1 185 ? -11.695 -3.911 2.063 1.00 95.69 185 GLN A N 1
ATOM 1374 C CA . GLN A 1 185 ? -13.075 -4.343 2.165 1.00 95.69 185 GLN A CA 1
ATOM 1375 C C . GLN A 1 185 ? -13.976 -3.111 2.214 1.00 95.69 185 GLN A C 1
ATOM 1377 O O . GLN A 1 185 ? -13.700 -2.176 2.965 1.00 95.69 185 GLN A O 1
ATOM 1382 N N . ILE A 1 186 ? -15.048 -3.101 1.427 1.00 94.88 186 ILE A N 1
ATOM 1383 C CA . ILE A 1 186 ? -16.050 -2.036 1.474 1.00 94.88 186 ILE A CA 1
ATOM 1384 C C . ILE A 1 186 ? -16.835 -2.170 2.777 1.00 94.88 186 ILE A C 1
ATOM 1386 O O . ILE A 1 186 ? -17.385 -3.234 3.071 1.00 94.88 186 ILE A O 1
ATOM 1390 N N . VAL A 1 187 ? -16.911 -1.093 3.553 1.00 93.88 187 VAL A N 1
ATOM 1391 C CA . VAL A 1 187 ? -17.702 -1.054 4.786 1.00 93.88 187 VAL A CA 1
ATOM 1392 C C . VAL A 1 187 ? -18.969 -0.239 4.581 1.00 93.88 187 VAL A C 1
ATOM 1394 O O . VAL A 1 187 ? -18.977 0.758 3.860 1.00 93.88 187 VAL A O 1
ATOM 1397 N N . ALA A 1 188 ? -20.058 -0.668 5.220 1.00 86.44 188 ALA A N 1
ATOM 1398 C CA . ALA A 1 188 ? -21.284 0.118 5.249 1.00 86.44 188 ALA A CA 1
ATOM 1399 C C . ALA A 1 188 ? -21.006 1.466 5.939 1.00 86.44 188 ALA A C 1
ATOM 1401 O O . ALA A 1 188 ? -20.313 1.503 6.958 1.00 86.44 188 ALA A O 1
ATOM 1402 N N . GLN A 1 189 ? -21.489 2.556 5.339 1.00 65.81 189 GLN A N 1
ATOM 1403 C CA . GLN A 1 189 ? -21.408 3.910 5.899 1.00 65.81 189 GLN A CA 1
ATOM 1404 C C . GLN A 1 189 ? -22.537 4.177 6.890 1.00 65.81 189 GLN A C 1
ATOM 1406 O O . GLN A 1 189 ? -23.653 3.661 6.654 1.00 65.81 189 GLN A O 1
#

Sequence (189 aa):
MNILLSSLSGSLQADYSALPVTSGASSRRSCARALFLAVAVFLGSTAELSAAQKNDLEIALSAQRVNKVDASQESLDDDDNVAPGDVVQYRAVYRNQSDHALRNLAPTLPIPAGTEYVDGSAYPAPVEGSLDGKTFESFPIRRSVKTPDGRSLLVAVPVSAYRALRWKAAELPAAATFVTTARVQIVAQ

Foldseek 3Di:
DDDDDDDDDDDDDDDDDDDDDDDDDDDDDDDDDDDDDDDDDPPDPPPPPPPDPDDQKDKDKDKWWWDDPDPPDTDTHRDPDDDAFTKIKIKMKIWGQDQFKDFFDKDKFFDDPQKFWDPPQKPDDDKWWDLVSPDTHTPQDWDWDQDPVRDTDTHTDDRRSTTMMIDTDGIAGHRGMDMIMTMIGGHDD

Mean predicted aligned error: 15.36 Å

InterPro domains:
  IPR047589 DUF11 repeat [TIGR01451] (80-122)

Secondary structure (DSSP, 8-state):
-----------------PPPP----------------------------------SEEEEEEEEEEEEEETTEEEEE------TT-EEEEEEEEEE-SSS-EEEE--EEE--TTEEE-TT--BSSPEEEESSSS-EEESSPEEEEE-TTS-EEEEEPPGGG--EEEE-EEEE-TT-EEEEEEEEEE---

Radius of gyration: 33.37 Å; Cα contacts (8 Å, |Δi|>4): 300; chains: 1; bounding box: 40×90×108 Å